Protein AF-A0A973SMQ5-F1 (afdb_monomer_lite)

Sequence (230 aa):
MTLRPVGRPLQKRLALAYAAGIYGAGVLVLVLVDVPLADVGSTRHVDGPPPAANGAGVGLHRLLAGSAVALAVLVPVALALGWFVAGRFLHPLRAMTATAREISAGDLHRRLDLGEPADELTELGRTLDDLFARLQASFDAQRHFVANASHELRTPLAGLRTLLEVALADPGADADSLRATCEEALALGAHQERLVTALLALATSERGPSHRELLDLAGVAGGVLAARRA

Radius of gyration: 41.48 Å; chains: 1; bounding box: 94×46×121 Å

Secondary structure (DSSP, 8-state):
---PPPSS-HHHHHHHHHHHHHHHHHHHHHHHHHHHHHHHHTT----SPPPPS--TTSSHHHHHHHHHHHHHHHHHHHHHHHHHHHHHHHHHHHHHHHHHHHHHTT-TT------SS-SHHHHHHHHHHHHHHHHHHHHHHHHHHHHHHHHHHHHHHHHHHHHHHHHHH-TT--HHHHHHHHHHHHHHHHHHHHHHHHHHHHHHHTT--S------HHHHHHHHHHHTT-

pLDDT: mean 76.98, std 13.29, range [40.56, 95.06]

Foldseek 3Di:
DDDDPFAPAPVVVLVVLVVVLVVVLVVVLCCLLVVVVVVVVVPCPDDDDDDDDDPPPPPDVSVVVSVVVSCVSNVVSVVVSVVVVVCVVVVLVVLVVVQVVVCVVPPLVDASCPDDRNYPSVVVSVVVNVVSVVVVVVVVVVVVLVVVLVVVLVVLVVVLVVLVVVQVPDPPDDPVNVVVSVVVSVVSVVVNVVVVVVSVVVVVCVVPDPDDDDDDPVVVVVVVVVVVVD

Structure (mmCIF, N/CA/C/O backbone):
data_AF-A0A973SMQ5-F1
#
_entry.id   AF-A0A973SMQ5-F1
#
loop_
_atom_site.group_PDB
_atom_site.id
_atom_site.type_symbol
_atom_site.label_atom_id
_atom_site.label_alt_id
_atom_site.label_comp_id
_atom_site.label_asym_id
_atom_site.label_entity_id
_atom_site.label_seq_id
_atom_site.pdbx_PDB_ins_code
_atom_site.Cartn_x
_atom_site.Cartn_y
_atom_site.Cartn_z
_atom_site.occupancy
_atom_site.B_iso_or_equiv
_atom_site.auth_seq_id
_atom_site.auth_comp_id
_atom_site.auth_asym_id
_atom_site.auth_atom_id
_atom_site.pdbx_PDB_model_num
ATOM 1 N N . MET A 1 1 ? -1.206 -18.080 -14.085 1.00 40.91 1 MET A N 1
ATOM 2 C CA . MET A 1 1 ? -0.935 -16.673 -14.444 1.00 40.91 1 MET A CA 1
ATOM 3 C C . MET A 1 1 ? -0.104 -16.691 -15.717 1.00 40.91 1 MET A C 1
ATOM 5 O O . MET A 1 1 ? 1.065 -17.042 -15.682 1.00 40.91 1 MET A O 1
ATOM 9 N N . THR A 1 2 ? -0.754 -16.511 -16.862 1.00 40.56 2 THR A N 1
ATOM 10 C CA . THR A 1 2 ? -0.152 -16.608 -18.198 1.00 40.56 2 THR A CA 1
ATOM 11 C C . THR A 1 2 ? 0.637 -15.337 -18.498 1.00 40.56 2 THR A C 1
ATOM 13 O O . THR A 1 2 ? 0.038 -14.276 -18.671 1.00 40.56 2 THR A O 1
ATOM 16 N N . LEU A 1 3 ? 1.967 -15.435 -18.543 1.00 47.81 3 LEU A N 1
ATOM 17 C CA . LEU A 1 3 ? 2.840 -14.360 -19.015 1.00 47.81 3 LEU A CA 1
ATOM 18 C C . LEU A 1 3 ? 2.502 -14.082 -20.490 1.00 47.81 3 LEU A C 1
ATOM 20 O O . LEU A 1 3 ? 2.748 -14.915 -21.362 1.00 47.81 3 LEU A O 1
ATOM 24 N N . ARG A 1 4 ? 1.854 -12.943 -20.756 1.00 51.75 4 ARG A N 1
ATOM 25 C CA . ARG A 1 4 ? 1.614 -12.442 -22.117 1.00 51.75 4 ARG A CA 1
ATOM 26 C C . ARG A 1 4 ? 2.970 -12.170 -22.787 1.00 51.75 4 ARG A C 1
ATOM 28 O O . ARG A 1 4 ? 3.870 -11.682 -22.105 1.00 51.75 4 ARG A O 1
ATOM 35 N N . PRO A 1 5 ? 3.129 -12.454 -24.093 1.00 48.72 5 PRO A N 1
ATOM 36 C CA . PRO A 1 5 ? 4.375 -12.180 -24.794 1.00 48.72 5 PRO A CA 1
ATOM 37 C C . PRO A 1 5 ? 4.672 -10.680 -24.727 1.00 48.72 5 PRO A C 1
ATOM 39 O O . PRO A 1 5 ? 3.864 -9.855 -25.155 1.00 48.72 5 PRO A O 1
ATOM 42 N N . VAL A 1 6 ? 5.818 -10.358 -24.133 1.00 58.69 6 VAL A N 1
ATOM 43 C CA . VAL A 1 6 ? 6.340 -9.001 -23.965 1.00 58.69 6 VAL A CA 1
ATOM 44 C C . VAL A 1 6 ? 6.430 -8.332 -25.342 1.00 58.69 6 VAL A C 1
ATOM 46 O O . VAL A 1 6 ? 6.832 -8.966 -26.326 1.00 58.69 6 VAL A O 1
ATOM 49 N N . GLY A 1 7 ? 6.037 -7.055 -25.421 1.00 60.00 7 GLY A N 1
ATOM 50 C CA . GLY A 1 7 ? 6.307 -6.198 -26.577 1.00 60.00 7 GLY A CA 1
ATOM 51 C C . GLY A 1 7 ? 7.795 -6.219 -26.948 1.00 60.00 7 GLY A C 1
ATOM 52 O O . GLY A 1 7 ? 8.628 -6.717 -26.196 1.00 60.00 7 GLY A O 1
ATOM 53 N N . ARG A 1 8 ? 8.153 -5.751 -28.152 1.00 63.31 8 ARG A N 1
ATOM 54 C CA . ARG A 1 8 ? 9.529 -5.871 -28.677 1.00 63.31 8 ARG A CA 1
ATOM 55 C C . ARG A 1 8 ? 10.565 -5.458 -27.608 1.00 63.31 8 ARG A C 1
ATOM 57 O O . ARG A 1 8 ? 10.599 -4.275 -27.281 1.00 63.31 8 ARG A O 1
ATOM 64 N N . PRO A 1 9 ? 11.427 -6.378 -27.131 1.00 70.38 9 PRO A N 1
ATOM 65 C CA . PRO A 1 9 ? 12.278 -6.134 -25.968 1.00 70.38 9 PRO A CA 1
ATOM 66 C C . PRO A 1 9 ? 13.163 -4.910 -26.198 1.00 70.38 9 PRO A C 1
ATOM 68 O O . PRO A 1 9 ? 13.718 -4.736 -27.295 1.00 70.38 9 PRO A O 1
ATOM 71 N N . LEU A 1 10 ? 13.316 -4.069 -25.173 1.00 70.31 10 LEU A N 1
ATOM 72 C CA . LEU A 1 10 ? 14.172 -2.880 -25.179 1.00 70.31 10 LEU A CA 1
ATOM 73 C C . LEU A 1 10 ? 15.576 -3.236 -25.653 1.00 70.31 10 LEU A C 1
ATOM 75 O O . LEU A 1 10 ? 16.167 -2.517 -26.461 1.00 70.31 10 LEU A O 1
ATOM 79 N N . GLN A 1 11 ? 16.047 -4.414 -25.241 1.00 67.31 11 GLN A N 1
ATOM 80 C CA . GLN A 1 11 ? 17.309 -4.998 -25.666 1.00 67.31 11 GLN A CA 1
ATOM 81 C C . GLN A 1 11 ? 17.436 -5.086 -27.193 1.00 67.31 11 GLN A C 1
ATOM 83 O O . GLN A 1 11 ? 18.486 -4.744 -27.727 1.00 67.31 11 GLN A O 1
ATOM 88 N N . LYS A 1 12 ? 16.381 -5.477 -27.926 1.00 69.06 12 LYS A N 1
ATOM 89 C CA . LYS A 1 12 ? 16.415 -5.550 -29.400 1.00 69.06 12 LYS A CA 1
ATOM 90 C C . LYS A 1 12 ? 16.447 -4.169 -30.045 1.00 69.06 12 LYS A C 1
ATOM 92 O O . LYS A 1 12 ? 17.170 -3.977 -31.017 1.00 69.06 12 LYS A O 1
ATOM 97 N N . ARG A 1 13 ? 15.688 -3.199 -29.522 1.00 70.69 13 ARG A N 1
ATOM 98 C CA . ARG A 1 13 ? 15.685 -1.817 -30.046 1.00 70.69 13 ARG A CA 1
ATOM 99 C C . ARG A 1 13 ? 17.043 -1.151 -29.851 1.00 70.69 13 ARG A C 1
ATOM 101 O O . ARG A 1 13 ? 17.532 -0.476 -30.751 1.00 70.69 13 ARG A O 1
ATOM 108 N N . LEU A 1 14 ? 17.662 -1.386 -28.700 1.00 69.38 14 LEU A N 1
ATOM 109 C CA . LEU A 1 14 ? 19.001 -0.902 -28.397 1.00 69.38 14 LEU A CA 1
ATOM 110 C C . LEU A 1 14 ? 20.076 -1.633 -29.177 1.00 69.38 14 LEU A C 1
ATOM 112 O O . LEU A 1 14 ? 20.935 -0.966 -29.735 1.00 69.38 14 LEU A O 1
ATOM 116 N N . ALA A 1 15 ? 20.007 -2.958 -29.289 1.00 72.25 15 ALA A N 1
ATOM 117 C CA . ALA A 1 15 ? 20.929 -3.716 -30.125 1.00 72.25 15 ALA A CA 1
ATOM 118 C C . ALA A 1 15 ? 20.885 -3.230 -31.581 1.00 72.25 15 ALA A C 1
ATOM 120 O O . ALA A 1 15 ? 21.933 -3.068 -32.192 1.00 72.25 15 ALA A O 1
ATOM 121 N N . LEU A 1 16 ? 19.697 -2.917 -32.112 1.00 74.75 16 LEU A N 1
ATOM 122 C CA . LEU A 1 16 ? 19.545 -2.331 -33.447 1.00 74.75 16 LEU A CA 1
ATOM 123 C C . LEU A 1 16 ? 20.125 -0.917 -33.543 1.00 74.75 16 LEU A C 1
ATOM 125 O O . LEU A 1 16 ? 20.820 -0.621 -34.508 1.00 74.75 16 LEU A O 1
ATOM 129 N N . ALA A 1 17 ? 19.882 -0.054 -32.553 1.00 71.38 17 ALA A N 1
ATOM 130 C CA . ALA A 1 17 ? 20.456 1.292 -32.529 1.00 71.38 17 ALA A CA 1
ATOM 131 C C . ALA A 1 17 ? 21.993 1.264 -32.419 1.00 71.38 17 ALA A C 1
ATOM 133 O O . ALA A 1 17 ? 22.677 2.003 -33.124 1.00 71.38 17 ALA A O 1
ATOM 134 N N . TYR A 1 18 ? 22.537 0.366 -31.592 1.00 69.62 18 TYR A N 1
ATOM 135 C CA . TYR A 1 18 ? 23.973 0.113 -31.480 1.00 69.62 18 TYR A CA 1
ATOM 136 C C . TYR A 1 18 ? 24.550 -0.428 -32.779 1.00 69.62 18 TYR A C 1
ATOM 138 O O . TYR A 1 18 ? 25.543 0.103 -33.261 1.00 69.62 18 TYR A O 1
ATOM 146 N N . ALA A 1 19 ? 23.925 -1.453 -33.362 1.00 73.50 19 ALA A N 1
ATOM 147 C CA . ALA A 1 19 ? 24.376 -2.044 -34.612 1.00 73.50 19 ALA A CA 1
ATOM 148 C C . ALA A 1 19 ? 24.372 -1.007 -35.741 1.00 73.50 19 ALA A C 1
ATOM 150 O O . ALA A 1 19 ? 25.358 -0.908 -36.460 1.00 73.50 19 ALA A O 1
ATOM 151 N N . ALA A 1 20 ? 23.327 -0.181 -35.850 1.00 74.88 20 ALA A N 1
ATOM 152 C CA . ALA A 1 20 ? 23.255 0.891 -36.841 1.00 74.88 20 ALA A CA 1
ATOM 153 C C . ALA A 1 20 ? 24.338 1.962 -36.625 1.00 74.88 20 ALA A C 1
ATOM 155 O O . ALA A 1 20 ? 24.989 2.372 -37.582 1.00 74.88 20 ALA A O 1
ATOM 156 N N . GLY A 1 21 ? 24.569 2.382 -35.376 1.00 70.31 21 GLY A N 1
ATOM 157 C CA . GLY A 1 21 ? 25.611 3.355 -35.041 1.00 70.31 21 GLY A CA 1
ATOM 158 C C . GLY A 1 21 ? 27.026 2.832 -35.296 1.00 70.31 21 GLY A C 1
ATOM 159 O O . GLY A 1 21 ? 27.834 3.520 -35.914 1.00 70.31 21 GLY A O 1
ATOM 160 N N . ILE A 1 22 ? 27.312 1.595 -34.882 1.00 72.38 22 ILE A N 1
ATOM 161 C CA . ILE A 1 22 ? 28.600 0.922 -35.107 1.00 72.38 22 ILE A CA 1
ATOM 162 C C . ILE A 1 22 ? 28.828 0.691 -36.603 1.00 72.38 22 ILE A C 1
ATOM 164 O O . ILE A 1 22 ? 29.923 0.941 -37.100 1.00 72.38 22 ILE A O 1
ATOM 168 N N . TYR A 1 23 ? 27.800 0.257 -37.336 1.00 73.50 23 TYR A N 1
ATOM 169 C CA . TYR A 1 23 ? 27.898 0.026 -38.774 1.00 73.50 23 TYR A CA 1
ATOM 170 C C . TYR A 1 23 ? 28.114 1.335 -39.539 1.00 73.50 23 TYR A C 1
ATOM 172 O O . TYR A 1 23 ? 29.005 1.407 -40.379 1.00 73.50 23 TYR A O 1
ATOM 180 N N . GLY A 1 24 ? 27.375 2.397 -39.201 1.00 74.38 24 GLY A N 1
ATOM 181 C CA . GLY A 1 24 ? 27.574 3.727 -39.783 1.00 74.38 24 GLY A CA 1
ATOM 182 C C . GLY A 1 24 ? 28.972 4.285 -39.509 1.00 74.38 24 GLY A C 1
ATOM 183 O O . GLY A 1 24 ? 29.615 4.801 -40.420 1.00 74.38 24 GLY A O 1
ATOM 184 N N . ALA A 1 25 ? 29.481 4.111 -38.285 1.00 69.50 25 ALA A N 1
ATOM 185 C CA . ALA A 1 25 ? 30.851 4.474 -37.928 1.00 69.50 25 ALA A CA 1
ATOM 186 C C . ALA A 1 25 ? 31.888 3.672 -38.730 1.00 69.50 25 ALA A C 1
ATOM 188 O O . ALA A 1 25 ? 32.846 4.244 -39.244 1.00 69.50 25 ALA A O 1
ATOM 189 N N . GLY A 1 26 ? 31.681 2.360 -38.871 1.00 68.81 26 GLY A N 1
ATOM 190 C CA . GLY A 1 26 ? 32.560 1.474 -39.632 1.00 68.81 26 GLY A CA 1
ATOM 191 C C . GLY A 1 26 ? 32.607 1.821 -41.119 1.00 68.81 26 GLY A C 1
ATOM 192 O O . GLY A 1 26 ? 33.692 1.911 -41.688 1.00 68.81 26 GLY A O 1
ATOM 193 N N . VAL A 1 27 ? 31.450 2.090 -41.735 1.00 73.81 27 VAL A N 1
ATOM 194 C CA . VAL A 1 27 ? 31.359 2.545 -43.133 1.00 73.81 27 VAL A CA 1
ATOM 195 C C . VAL A 1 27 ? 32.042 3.899 -43.308 1.00 73.81 27 VAL A C 1
ATOM 197 O O . VAL A 1 27 ? 32.791 4.076 -44.264 1.00 73.81 27 VAL A O 1
ATOM 200 N N . LEU A 1 28 ? 31.842 4.836 -42.377 1.00 71.19 28 LEU A N 1
ATOM 201 C CA . LEU A 1 28 ? 32.494 6.143 -42.422 1.00 71.19 28 LEU A CA 1
ATOM 202 C C . LEU A 1 28 ? 34.020 6.006 -42.371 1.00 71.19 28 LEU A C 1
ATOM 204 O O . LEU A 1 28 ? 34.699 6.625 -43.181 1.00 71.19 28 LEU A O 1
ATOM 208 N N . VAL A 1 29 ? 34.553 5.178 -41.465 1.00 70.00 29 VAL A N 1
ATOM 209 C CA . VAL A 1 29 ? 35.998 4.917 -41.356 1.00 70.00 29 VAL A CA 1
ATOM 210 C C . VAL A 1 29 ? 36.538 4.252 -42.620 1.00 70.00 29 VAL A C 1
ATOM 212 O O . VAL A 1 29 ? 37.565 4.694 -43.124 1.00 70.00 29 VAL A O 1
ATOM 215 N N . LEU A 1 30 ? 35.845 3.243 -43.159 1.00 69.62 30 LEU A N 1
ATOM 216 C CA . LEU A 1 30 ? 36.239 2.588 -44.411 1.00 69.62 30 LEU A CA 1
ATOM 217 C C .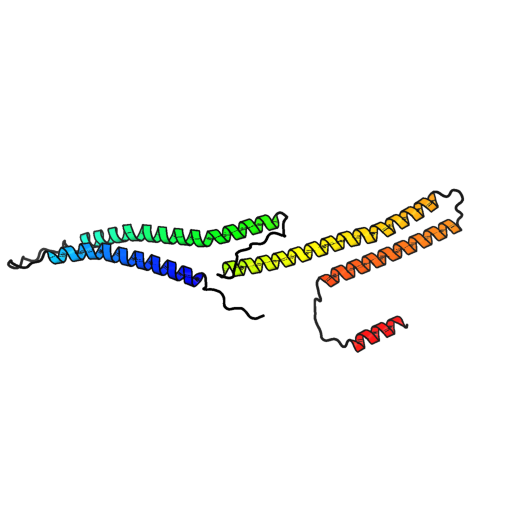 LEU A 1 30 ? 36.303 3.590 -45.563 1.00 69.62 30 LEU A C 1
ATOM 219 O O . LEU A 1 30 ? 37.329 3.684 -46.220 1.00 69.62 30 LEU A O 1
ATOM 223 N N . VAL A 1 31 ? 35.270 4.415 -45.752 1.00 68.88 31 VAL A N 1
ATOM 224 C CA . VAL A 1 31 ? 35.258 5.449 -46.799 1.00 68.88 31 VAL A CA 1
ATOM 225 C C . VAL A 1 31 ? 36.390 6.459 -46.598 1.00 68.88 31 VAL A C 1
ATOM 227 O O . VAL A 1 31 ? 37.084 6.799 -47.552 1.00 68.88 31 VAL A O 1
ATOM 230 N N . LEU A 1 32 ? 36.622 6.924 -45.369 1.00 66.00 32 LEU A N 1
ATOM 231 C CA . LEU A 1 32 ? 37.650 7.932 -45.094 1.00 66.00 32 LEU A CA 1
ATOM 232 C C . LEU A 1 32 ? 39.084 7.402 -45.260 1.00 66.00 32 LEU A C 1
ATOM 234 O O . LEU A 1 32 ? 39.993 8.191 -45.509 1.00 66.00 32 LEU A O 1
ATOM 238 N N . VAL A 1 33 ? 39.285 6.088 -45.117 1.00 67.44 33 VAL A N 1
ATOM 239 C CA . VAL A 1 33 ? 40.583 5.418 -45.279 1.00 67.44 33 VAL A CA 1
ATOM 240 C C . VAL A 1 33 ? 40.799 4.938 -46.719 1.00 67.44 33 VAL A C 1
ATOM 242 O O . VAL A 1 33 ? 41.882 5.157 -47.257 1.00 67.44 33 VAL A O 1
ATOM 245 N N . ASP A 1 34 ? 39.797 4.339 -47.368 1.00 64.25 34 ASP A N 1
ATOM 246 C CA . ASP A 1 34 ? 39.919 3.780 -48.724 1.00 64.25 34 ASP A CA 1
ATOM 247 C C . ASP A 1 34 ? 39.927 4.848 -49.822 1.00 64.25 34 ASP A C 1
ATOM 249 O O . ASP A 1 34 ? 40.678 4.715 -50.786 1.00 64.25 34 ASP A O 1
ATOM 253 N N . VAL A 1 35 ? 39.149 5.932 -49.696 1.00 64.12 35 VAL A N 1
ATOM 254 C CA . VAL A 1 35 ? 39.112 7.012 -50.705 1.00 64.12 35 VAL A CA 1
ATOM 255 C C . VAL A 1 35 ? 40.504 7.608 -50.987 1.00 64.12 35 VAL A C 1
ATOM 257 O O . VAL A 1 35 ? 40.889 7.669 -52.156 1.00 64.12 35 VAL A O 1
ATOM 260 N N . PRO A 1 36 ? 41.317 7.989 -49.981 1.00 61.12 36 PRO A N 1
ATOM 261 C CA . PRO A 1 36 ? 42.670 8.491 -50.235 1.00 61.12 36 PRO A CA 1
ATOM 262 C C . PRO A 1 36 ? 43.672 7.402 -50.663 1.00 61.12 36 PRO A C 1
ATOM 264 O O . PRO A 1 36 ? 44.708 7.724 -51.243 1.00 61.12 36 PRO A O 1
ATOM 267 N N . LEU A 1 37 ? 43.397 6.119 -50.395 1.00 57.78 37 LEU A N 1
ATOM 268 C CA . LEU A 1 37 ? 44.229 4.992 -50.839 1.00 57.78 37 LEU A CA 1
ATOM 269 C C . LEU A 1 37 ? 43.970 4.628 -52.311 1.00 57.78 37 LEU A C 1
ATOM 271 O O . LEU A 1 37 ? 44.920 4.338 -53.042 1.00 57.78 37 LEU A O 1
ATOM 275 N N . ALA A 1 38 ? 42.714 4.698 -52.756 1.00 58.56 38 ALA A N 1
ATOM 276 C CA . ALA A 1 38 ? 42.302 4.424 -54.130 1.00 58.56 38 ALA A CA 1
ATOM 277 C C . ALA A 1 38 ? 42.741 5.527 -55.108 1.00 58.56 38 ALA A C 1
ATOM 279 O O . ALA A 1 38 ? 43.217 5.218 -56.200 1.00 58.56 38 ALA A O 1
ATOM 280 N N . ASP A 1 39 ? 42.674 6.799 -54.699 1.00 54.88 39 ASP A N 1
ATOM 281 C CA . ASP A 1 39 ? 43.024 7.947 -55.551 1.00 54.88 39 ASP A CA 1
ATOM 282 C C . ASP A 1 39 ? 44.498 7.920 -56.013 1.00 54.88 39 ASP A C 1
ATOM 284 O O . ASP A 1 39 ? 44.833 8.294 -57.138 1.00 54.88 39 ASP A O 1
ATOM 288 N N . VAL A 1 40 ? 45.395 7.352 -55.197 1.00 52.69 40 VAL A N 1
ATOM 289 C CA . VAL A 1 40 ? 46.828 7.265 -55.520 1.00 52.69 40 VAL A CA 1
ATOM 290 C C . VAL A 1 40 ? 47.178 6.069 -56.422 1.00 52.69 40 VAL A C 1
ATOM 292 O O . VAL A 1 40 ? 48.209 6.096 -57.093 1.00 52.69 40 VAL A O 1
ATOM 295 N N . GLY A 1 41 ? 46.325 5.043 -56.510 1.00 50.84 41 GLY A N 1
ATOM 296 C CA . GLY A 1 41 ? 46.501 3.942 -57.468 1.00 50.84 41 GLY A CA 1
ATOM 297 C C . GLY A 1 41 ? 46.275 4.375 -58.923 1.00 50.84 41 GLY A C 1
ATOM 298 O O . GLY A 1 41 ? 46.920 3.860 -59.836 1.00 50.84 41 GLY A O 1
ATOM 299 N N . SER A 1 42 ? 45.417 5.377 -59.130 1.00 52.12 42 SER A N 1
ATOM 300 C CA . SER A 1 42 ? 44.981 5.869 -60.445 1.00 52.12 42 SER A CA 1
ATOM 301 C C . SER A 1 42 ? 46.044 6.669 -61.203 1.00 52.12 42 SER A C 1
ATOM 303 O O . SER A 1 42 ? 45.932 6.843 -62.413 1.00 52.12 42 SER A O 1
ATOM 305 N N . THR A 1 43 ? 47.089 7.156 -60.524 1.00 49.81 43 THR A N 1
ATOM 306 C CA . THR A 1 43 ? 48.137 7.989 -61.149 1.00 49.81 43 THR A CA 1
ATOM 307 C C . THR A 1 43 ? 49.291 7.190 -61.754 1.00 49.81 43 THR A C 1
ATOM 309 O O . THR A 1 43 ? 50.211 7.774 -62.322 1.00 49.81 43 THR A O 1
ATOM 312 N N . ARG A 1 44 ? 49.245 5.852 -61.718 1.00 52.84 44 ARG A N 1
ATOM 313 C CA . ARG A 1 44 ? 50.236 4.999 -62.388 1.00 52.84 44 ARG A CA 1
ATOM 314 C C . ARG A 1 44 ? 49.752 4.572 -63.777 1.00 52.84 44 ARG A C 1
ATOM 316 O O . ARG A 1 44 ? 49.648 3.384 -64.065 1.00 52.84 44 ARG A O 1
ATOM 323 N N . HIS A 1 45 ? 49.454 5.541 -64.644 1.00 48.81 45 HIS A N 1
ATOM 324 C CA . HIS A 1 45 ? 49.417 5.265 -66.081 1.00 48.81 45 HIS A CA 1
ATOM 325 C C . HIS A 1 45 ? 50.869 5.085 -66.542 1.00 48.81 45 HIS A C 1
ATOM 327 O O . HIS A 1 45 ? 51.708 5.972 -66.391 1.00 48.81 45 HIS A O 1
ATOM 333 N N . VAL A 1 46 ? 51.178 3.860 -66.950 1.00 55.38 46 VAL A N 1
ATOM 334 C CA . VAL A 1 46 ? 52.511 3.378 -67.303 1.00 55.38 46 VAL A CA 1
ATOM 335 C C . VAL A 1 46 ? 52.877 3.908 -68.683 1.00 55.38 46 VAL A C 1
ATOM 337 O O . VAL A 1 46 ? 52.244 3.502 -69.641 1.00 55.38 46 VAL A O 1
ATOM 340 N N . ASP A 1 47 ? 53.911 4.747 -68.763 1.00 49.28 47 ASP A N 1
ATOM 341 C CA . ASP A 1 47 ? 54.777 4.893 -69.942 1.00 49.28 47 ASP A CA 1
ATOM 342 C C . ASP A 1 47 ? 56.152 5.437 -69.496 1.00 49.28 47 ASP A C 1
ATOM 344 O O . ASP A 1 47 ? 56.376 6.641 -69.394 1.00 49.28 47 ASP A O 1
ATOM 348 N N . GLY A 1 48 ? 57.086 4.539 -69.153 1.00 57.31 48 GLY A N 1
ATOM 349 C CA . GLY A 1 48 ? 58.477 4.892 -68.828 1.00 57.31 48 GLY A CA 1
ATOM 350 C C . GLY A 1 48 ? 59.302 3.716 -68.265 1.00 57.31 48 GLY A C 1
ATOM 351 O O . GLY A 1 48 ? 58.741 2.880 -67.555 1.00 57.31 48 GLY A O 1
ATOM 352 N N . PRO A 1 49 ? 60.615 3.609 -68.575 1.00 59.09 49 PRO A N 1
ATOM 353 C CA . PRO A 1 49 ? 61.461 2.456 -68.225 1.00 59.09 49 PRO A CA 1
ATOM 354 C C . PRO A 1 49 ? 61.659 2.289 -66.701 1.00 59.09 49 PRO A C 1
ATOM 356 O O . PRO A 1 49 ? 61.504 3.258 -65.954 1.00 59.09 49 PRO A O 1
ATOM 359 N N . PRO A 1 50 ? 62.000 1.076 -66.208 1.00 55.41 50 PRO A N 1
ATOM 360 C CA . PRO A 1 50 ? 61.934 0.759 -64.781 1.00 55.41 50 PRO A CA 1
ATOM 361 C C . PRO A 1 50 ? 62.956 1.561 -63.952 1.00 55.41 50 PRO A C 1
ATOM 363 O O . PRO A 1 50 ? 64.149 1.526 -64.265 1.00 55.41 50 PRO A O 1
ATOM 366 N N . PRO A 1 51 ? 62.539 2.246 -62.868 1.00 53.81 51 PRO A N 1
ATOM 367 C CA . PRO A 1 51 ? 63.471 2.921 -61.975 1.00 53.81 51 PRO A CA 1
ATOM 368 C C . PRO A 1 51 ? 64.160 1.928 -61.030 1.00 53.81 51 PRO A C 1
ATOM 370 O O . PRO A 1 51 ? 63.548 0.988 -60.517 1.00 53.81 51 PRO A O 1
ATOM 373 N N . ALA A 1 52 ? 65.448 2.176 -60.786 1.00 52.22 52 ALA A N 1
ATOM 374 C CA . ALA A 1 52 ? 66.272 1.456 -59.826 1.00 52.22 52 ALA A CA 1
ATOM 375 C C . ALA A 1 52 ? 65.665 1.497 -58.414 1.00 52.22 52 ALA A C 1
ATOM 377 O O . ALA A 1 52 ? 65.109 2.505 -57.973 1.00 52.22 52 ALA A O 1
ATOM 378 N N . ALA A 1 53 ? 65.796 0.373 -57.712 1.00 57.16 53 ALA A N 1
ATOM 379 C CA . ALA A 1 53 ? 65.301 0.141 -56.367 1.00 57.16 53 ALA A CA 1
ATOM 380 C C . ALA A 1 53 ? 65.820 1.188 -55.371 1.00 57.16 53 ALA A C 1
ATOM 382 O O . ALA A 1 53 ? 66.931 1.068 -54.878 1.00 57.16 53 ALA A O 1
ATOM 383 N N . ASN A 1 54 ? 65.001 2.192 -55.062 1.00 53.19 54 ASN A N 1
ATOM 384 C CA . ASN A 1 54 ? 65.130 3.061 -53.891 1.00 53.19 54 ASN A CA 1
ATOM 385 C C . ASN A 1 54 ? 63.738 3.611 -53.552 1.00 53.19 54 ASN A C 1
ATOM 387 O O . ASN A 1 54 ? 63.369 4.715 -53.937 1.00 53.19 54 ASN A O 1
ATOM 391 N N . GLY A 1 55 ? 62.921 2.797 -52.882 1.00 50.62 55 GLY A N 1
ATOM 392 C CA . GLY A 1 55 ? 61.514 3.118 -52.624 1.00 50.62 55 GLY A CA 1
ATOM 393 C C . GLY A 1 55 ? 60.990 2.632 -51.278 1.00 50.62 55 GLY A C 1
ATOM 394 O O . GLY A 1 55 ? 59.803 2.359 -51.159 1.00 50.62 55 GLY A O 1
ATOM 395 N N . ALA A 1 56 ? 61.838 2.517 -50.253 1.00 54.41 56 ALA A N 1
ATOM 396 C CA . ALA A 1 56 ? 61.417 2.088 -48.913 1.00 54.41 56 ALA A CA 1
ATOM 397 C C . ALA A 1 56 ? 60.812 3.223 -48.051 1.00 54.41 56 ALA A C 1
ATOM 399 O O . ALA A 1 56 ? 60.691 3.084 -46.840 1.00 54.41 56 ALA A O 1
ATOM 400 N N . GLY A 1 57 ? 60.431 4.358 -48.652 1.00 51.50 57 GLY A N 1
ATOM 401 C CA . GLY A 1 57 ? 59.848 5.501 -47.935 1.00 51.50 57 GLY A CA 1
ATOM 402 C C . GLY A 1 57 ? 58.319 5.581 -47.975 1.00 51.50 57 GLY A C 1
ATOM 403 O O . GLY A 1 57 ? 57.724 6.253 -47.138 1.00 51.50 57 GLY A O 1
ATOM 404 N N . VAL A 1 58 ? 57.659 4.891 -48.915 1.00 55.75 58 VAL A N 1
ATOM 405 C CA . VAL A 1 58 ? 56.217 5.073 -49.205 1.00 55.75 58 VAL A CA 1
ATOM 406 C C . VAL A 1 58 ? 55.287 4.297 -48.252 1.00 55.75 58 VAL A C 1
ATOM 408 O O . VAL A 1 58 ? 54.090 4.554 -48.222 1.00 55.75 58 VAL A O 1
ATOM 411 N N . GLY A 1 59 ? 55.813 3.408 -47.405 1.00 60.03 59 GLY A N 1
ATOM 412 C CA . GLY A 1 59 ? 54.984 2.534 -46.564 1.00 60.03 59 GLY A CA 1
ATOM 413 C C . GLY A 1 59 ? 54.496 3.156 -45.251 1.00 60.03 59 GLY A C 1
ATOM 414 O O . GLY A 1 59 ? 53.300 3.211 -44.997 1.00 60.03 59 GLY A O 1
ATOM 415 N N . LEU A 1 60 ? 55.403 3.623 -44.388 1.00 64.06 60 LEU A N 1
ATOM 416 C CA . LEU A 1 60 ? 55.066 3.818 -42.969 1.00 64.06 60 LEU A CA 1
ATOM 417 C C . LEU A 1 60 ? 54.310 5.122 -42.672 1.00 64.06 60 LEU A C 1
ATOM 419 O O . LEU A 1 60 ? 53.305 5.105 -41.973 1.00 64.06 60 LEU A O 1
ATOM 423 N N . HIS A 1 61 ? 54.760 6.254 -43.217 1.00 64.44 61 HIS A N 1
ATOM 424 C CA . HIS A 1 61 ? 54.162 7.566 -42.934 1.00 64.44 61 HIS A CA 1
ATOM 425 C C . HIS A 1 61 ? 52.711 7.681 -43.432 1.00 64.44 61 HIS A C 1
ATOM 427 O O . HIS A 1 61 ? 51.881 8.301 -42.775 1.00 64.44 61 HIS A O 1
ATOM 433 N N . ARG A 1 62 ? 52.386 7.034 -44.560 1.00 67.50 62 ARG A N 1
ATOM 434 C CA . ARG A 1 62 ? 51.020 6.960 -45.098 1.00 67.50 62 ARG A CA 1
ATOM 435 C C . ARG A 1 62 ? 50.112 6.071 -44.260 1.00 67.50 62 ARG A C 1
ATOM 437 O O . ARG A 1 62 ? 48.982 6.462 -43.991 1.00 67.50 62 ARG A O 1
ATOM 444 N N . LEU A 1 63 ? 50.613 4.921 -43.804 1.00 69.62 63 LEU A N 1
ATOM 445 C CA . LEU A 1 63 ? 49.880 4.058 -42.874 1.00 69.62 63 LEU A CA 1
ATOM 446 C C . LEU A 1 63 ? 49.624 4.779 -41.543 1.00 69.62 63 LEU A C 1
ATOM 448 O O . LEU A 1 63 ? 48.508 4.742 -41.031 1.00 69.62 63 LEU A O 1
ATOM 452 N N . LEU A 1 64 ? 50.621 5.506 -41.027 1.00 73.75 64 LEU A N 1
ATOM 453 C CA . LEU A 1 64 ? 50.484 6.318 -39.818 1.00 73.75 64 LEU A CA 1
ATOM 454 C C . LEU A 1 64 ? 49.459 7.446 -40.006 1.00 73.75 64 LEU A C 1
ATOM 456 O O . LEU A 1 64 ? 48.573 7.585 -39.168 1.00 73.75 64 LEU A O 1
ATOM 460 N N . ALA A 1 65 ? 49.508 8.192 -41.113 1.00 72.94 65 ALA A N 1
ATOM 461 C CA . ALA A 1 65 ? 48.539 9.252 -41.402 1.00 72.94 65 ALA A CA 1
ATOM 462 C C . ALA A 1 65 ? 47.105 8.713 -41.560 1.00 72.94 65 ALA A C 1
ATOM 464 O O . ALA A 1 65 ? 46.182 9.254 -40.954 1.00 72.94 65 ALA A O 1
ATOM 465 N N . GLY A 1 66 ? 46.917 7.612 -42.298 1.00 70.12 66 GLY A N 1
ATOM 466 C CA . GLY A 1 66 ? 45.613 6.956 -42.444 1.00 70.12 66 GLY A CA 1
ATOM 467 C C . GLY A 1 66 ? 45.062 6.450 -41.109 1.00 70.12 66 GLY A C 1
ATOM 468 O O . GLY A 1 66 ? 43.902 6.693 -40.784 1.00 70.12 66 GLY A O 1
ATOM 469 N N . SER A 1 67 ? 45.913 5.826 -40.286 1.00 72.06 67 SER A N 1
ATOM 470 C CA . SER A 1 67 ? 45.531 5.369 -38.944 1.00 72.06 67 SER A CA 1
ATOM 471 C C . SER A 1 67 ? 45.188 6.526 -37.996 1.00 72.06 67 SER A C 1
ATOM 473 O O . SER A 1 67 ? 44.224 6.424 -37.241 1.00 72.06 67 SER A O 1
ATOM 475 N N . ALA A 1 68 ? 45.906 7.653 -38.072 1.00 76.75 68 ALA A N 1
ATOM 476 C CA . ALA A 1 68 ? 45.638 8.838 -37.262 1.00 76.75 68 ALA A CA 1
ATOM 477 C C . ALA A 1 68 ? 44.290 9.480 -37.618 1.00 76.75 68 ALA A C 1
ATOM 479 O O . ALA A 1 68 ? 43.528 9.840 -36.723 1.00 76.75 68 ALA A O 1
ATOM 480 N N . VAL A 1 69 ? 43.966 9.573 -38.910 1.00 76.50 69 VAL A N 1
ATOM 481 C CA . VAL A 1 69 ? 42.675 10.090 -39.383 1.00 76.50 69 VAL A CA 1
ATOM 482 C C . VAL A 1 69 ? 41.531 9.144 -39.006 1.00 76.50 69 VAL A C 1
ATOM 484 O O . VAL A 1 69 ? 40.510 9.598 -38.487 1.00 76.50 69 VAL A O 1
ATOM 487 N N . ALA A 1 70 ? 41.714 7.831 -39.179 1.00 73.25 70 ALA A N 1
ATOM 488 C CA . ALA A 1 70 ? 40.740 6.832 -38.743 1.00 73.25 70 ALA A CA 1
ATOM 489 C C . ALA A 1 70 ? 40.444 6.954 -37.240 1.00 73.25 70 ALA A C 1
ATOM 491 O O . ALA A 1 70 ? 39.285 6.953 -36.831 1.00 73.25 70 ALA A O 1
ATOM 492 N N . LEU A 1 71 ? 41.483 7.123 -36.419 1.00 76.56 71 LEU A N 1
ATOM 493 C CA . LEU A 1 71 ? 41.352 7.257 -34.971 1.00 76.56 71 LEU A CA 1
ATOM 494 C C . LEU A 1 71 ? 40.699 8.592 -34.575 1.00 76.56 71 LEU A C 1
ATOM 496 O O . LEU A 1 71 ? 39.822 8.608 -33.712 1.00 76.56 71 LEU A O 1
ATOM 500 N N . ALA A 1 72 ? 41.050 9.687 -35.255 1.00 75.75 72 ALA A N 1
ATOM 501 C CA . ALA A 1 72 ? 40.452 11.006 -35.047 1.00 75.75 72 ALA A CA 1
ATOM 502 C C . ALA A 1 72 ? 38.943 11.040 -35.350 1.00 75.75 72 ALA A C 1
ATOM 504 O O . ALA A 1 72 ? 38.225 11.824 -34.735 1.00 75.75 72 ALA A O 1
ATOM 505 N N . VAL A 1 73 ? 38.452 10.181 -36.251 1.00 73.50 73 VAL A N 1
ATOM 506 C CA . VAL A 1 73 ? 37.016 10.041 -36.556 1.00 73.50 73 VAL A CA 1
ATOM 507 C C . VAL A 1 73 ? 36.335 9.008 -35.653 1.00 73.50 73 VAL A C 1
ATOM 509 O O . VAL A 1 73 ? 35.241 9.256 -35.147 1.00 73.50 73 VAL A O 1
ATOM 512 N N . LEU A 1 74 ? 36.973 7.862 -35.400 1.00 75.81 74 LEU A N 1
ATOM 513 C 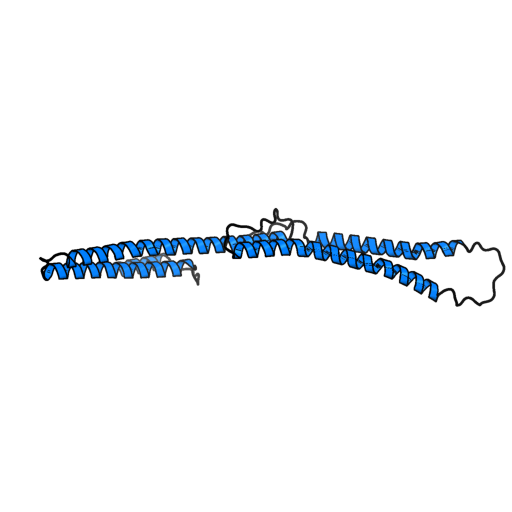CA . LEU A 1 74 ? 36.385 6.769 -34.620 1.00 75.81 74 LEU A CA 1
ATOM 514 C C . LEU A 1 74 ? 36.117 7.176 -33.163 1.00 75.81 74 LEU A C 1
ATOM 516 O O . LEU A 1 74 ? 35.057 6.865 -32.621 1.00 75.81 74 LEU A O 1
ATOM 520 N N . VAL A 1 75 ? 37.059 7.887 -32.535 1.00 79.44 75 VAL A N 1
ATOM 521 C CA . VAL A 1 75 ? 36.972 8.311 -31.128 1.00 79.44 75 VAL A CA 1
ATOM 522 C C . VAL A 1 75 ? 35.727 9.170 -30.846 1.00 79.44 75 VAL A C 1
ATOM 524 O O . VAL A 1 75 ? 34.933 8.777 -29.986 1.00 79.44 75 VAL A O 1
ATOM 527 N N . PRO A 1 76 ? 35.486 10.302 -31.538 1.00 78.44 76 PRO A N 1
ATOM 528 C CA . PRO A 1 76 ? 34.313 11.134 -31.277 1.00 78.44 76 PRO A CA 1
ATOM 529 C C . PRO A 1 76 ? 32.999 10.426 -31.616 1.00 78.44 76 PRO A C 1
ATOM 531 O O . PRO A 1 76 ? 32.016 10.620 -30.904 1.00 78.44 76 PRO A O 1
ATOM 534 N N . VAL A 1 77 ? 32.969 9.563 -32.638 1.00 75.38 77 VAL A N 1
ATOM 535 C CA . VAL A 1 77 ? 31.769 8.778 -32.966 1.00 75.38 77 VAL A CA 1
ATOM 536 C C . VAL A 1 77 ? 31.453 7.770 -31.859 1.00 75.38 77 VAL A C 1
ATOM 538 O O . VAL A 1 77 ? 30.304 7.683 -31.423 1.00 75.38 77 VAL A O 1
ATOM 541 N N . ALA A 1 78 ? 32.459 7.060 -31.341 1.00 77.44 78 ALA A N 1
ATOM 542 C CA . ALA A 1 78 ? 32.290 6.145 -30.215 1.00 77.44 78 ALA A CA 1
ATOM 543 C C . ALA A 1 78 ? 31.816 6.876 -28.944 1.00 77.44 78 ALA A C 1
ATOM 545 O O . ALA A 1 78 ? 30.907 6.400 -28.261 1.00 77.44 78 ALA A O 1
ATOM 546 N N . LEU A 1 79 ? 32.374 8.059 -28.660 1.00 79.00 79 LEU A N 1
ATOM 547 C CA . LEU A 1 79 ? 31.960 8.924 -27.549 1.00 79.00 79 LEU A CA 1
ATOM 548 C C . LEU A 1 79 ? 30.513 9.407 -27.695 1.00 79.00 79 LEU A C 1
ATOM 550 O O . LEU A 1 79 ? 29.734 9.291 -26.749 1.00 79.00 79 LEU A O 1
ATOM 554 N N . ALA A 1 80 ? 30.133 9.909 -28.871 1.00 76.56 80 ALA A N 1
ATOM 555 C CA . ALA A 1 80 ? 28.778 10.381 -29.138 1.00 76.56 80 ALA A CA 1
ATOM 556 C C . ALA A 1 80 ? 27.751 9.246 -29.009 1.00 76.56 80 ALA A C 1
ATOM 558 O O . ALA A 1 80 ? 26.702 9.424 -28.384 1.00 76.56 80 ALA A O 1
ATOM 559 N N . LEU A 1 81 ? 28.074 8.060 -29.536 1.00 74.69 81 LEU A N 1
ATOM 560 C CA . LEU A 1 81 ? 27.209 6.886 -29.448 1.00 74.69 81 LEU A CA 1
ATOM 561 C C . LEU A 1 81 ? 27.071 6.399 -27.998 1.00 74.69 81 LEU A C 1
ATOM 563 O O . LEU A 1 81 ? 25.959 6.137 -27.539 1.00 74.69 81 LEU A O 1
ATOM 567 N N . GLY A 1 82 ? 28.178 6.348 -27.249 1.00 75.69 82 GLY A N 1
ATOM 568 C CA . GLY A 1 82 ? 28.172 6.008 -25.826 1.00 75.69 82 GLY A CA 1
ATOM 569 C C . GLY A 1 82 ? 27.342 6.988 -24.991 1.00 75.69 82 GLY A C 1
ATOM 570 O O . GLY A 1 82 ? 26.519 6.563 -24.178 1.00 75.69 82 GLY A O 1
ATOM 571 N N . TRP A 1 83 ? 27.493 8.293 -25.238 1.00 77.12 83 TRP A N 1
ATOM 572 C CA . TRP A 1 83 ? 26.737 9.341 -24.549 1.00 77.12 83 TRP A CA 1
ATOM 573 C C . TRP A 1 83 ? 25.236 9.261 -24.835 1.00 77.12 83 TRP A C 1
ATOM 575 O O . TRP A 1 83 ? 24.418 9.314 -23.913 1.00 77.12 83 TRP A O 1
ATOM 585 N N . PHE A 1 84 ? 24.862 9.094 -26.106 1.00 75.69 84 PHE A N 1
ATOM 586 C CA . PHE A 1 84 ? 23.466 8.972 -26.517 1.00 75.69 84 PHE A CA 1
ATOM 587 C C . PHE A 1 84 ? 22.781 7.784 -25.835 1.00 75.69 84 PHE A C 1
ATOM 589 O O . PHE A 1 84 ? 21.675 7.914 -25.302 1.00 75.69 84 PHE A O 1
ATOM 596 N N . VAL A 1 85 ? 23.457 6.634 -25.787 1.00 71.62 85 VAL A N 1
ATOM 597 C CA . VAL A 1 85 ? 22.889 5.436 -25.170 1.00 71.62 85 VAL A CA 1
ATOM 598 C C . VAL A 1 85 ? 22.787 5.572 -23.652 1.00 71.62 85 VAL A C 1
ATOM 600 O O . VAL A 1 85 ? 21.725 5.286 -23.091 1.00 71.62 85 VAL A O 1
ATOM 603 N N . ALA A 1 86 ? 23.835 6.061 -22.984 1.00 74.56 86 ALA A N 1
ATOM 604 C CA . ALA A 1 86 ? 23.799 6.295 -21.543 1.00 74.56 86 ALA A CA 1
ATOM 605 C C . ALA A 1 86 ? 22.648 7.243 -21.161 1.00 74.56 86 ALA A C 1
ATOM 607 O O . ALA A 1 86 ? 21.874 6.946 -20.249 1.00 74.56 86 ALA A O 1
ATOM 608 N N . GLY A 1 87 ? 22.467 8.338 -21.907 1.00 74.50 87 GLY A N 1
ATOM 609 C CA . GLY A 1 87 ? 21.364 9.278 -21.699 1.00 74.50 87 GLY A CA 1
ATOM 610 C C . GLY A 1 87 ? 19.985 8.634 -21.874 1.00 74.50 87 GLY A C 1
ATOM 611 O O . GLY A 1 87 ? 19.091 8.849 -21.051 1.00 74.50 87 GLY A O 1
ATOM 612 N N . ARG A 1 88 ? 19.815 7.790 -22.900 1.00 71.12 88 ARG A N 1
ATOM 613 C CA . ARG A 1 88 ? 18.536 7.127 -23.197 1.00 71.12 88 ARG A CA 1
ATOM 614 C C . ARG A 1 88 ? 18.124 6.100 -22.138 1.00 71.12 88 ARG A C 1
ATOM 616 O O . ARG A 1 88 ? 16.923 5.968 -21.900 1.00 71.12 88 ARG A O 1
ATOM 623 N N . PHE A 1 89 ? 19.083 5.411 -21.513 1.00 67.75 89 PHE A N 1
ATOM 624 C CA . PHE A 1 89 ? 18.837 4.446 -20.430 1.00 67.75 89 PHE A CA 1
ATOM 625 C C . PHE A 1 89 ? 18.653 5.096 -19.059 1.00 67.75 89 PHE A C 1
ATOM 627 O O . PHE A 1 89 ? 17.831 4.644 -18.264 1.00 67.75 89 PHE A O 1
ATOM 634 N N . LEU A 1 90 ? 19.410 6.154 -18.764 1.00 74.50 90 LEU A N 1
ATOM 635 C CA . LEU A 1 90 ? 19.364 6.807 -17.454 1.00 74.50 90 LEU A CA 1
ATOM 636 C C . LEU A 1 90 ? 18.112 7.674 -17.276 1.00 74.50 90 LEU A C 1
ATOM 638 O O . LEU A 1 90 ? 17.680 7.888 -16.146 1.00 74.50 90 LEU A O 1
ATOM 642 N N . HIS A 1 91 ? 17.522 8.179 -18.363 1.00 74.69 91 HIS A N 1
ATOM 643 C CA . HIS A 1 91 ? 16.358 9.063 -18.288 1.00 74.69 91 HIS A CA 1
ATOM 644 C C . HIS A 1 91 ? 15.100 8.400 -17.671 1.00 74.69 91 HIS A C 1
ATOM 646 O O . HIS A 1 91 ? 14.596 8.947 -16.688 1.00 74.69 91 HIS A O 1
ATOM 652 N N . PRO A 1 92 ? 14.625 7.217 -18.126 1.00 69.75 92 PRO A N 1
ATOM 653 C CA . PRO A 1 92 ? 13.488 6.542 -17.491 1.00 69.75 92 PRO A CA 1
ATOM 654 C C . PRO A 1 92 ? 13.763 6.135 -16.036 1.00 69.75 92 PRO A C 1
ATOM 656 O O . PRO A 1 92 ? 12.883 6.258 -15.189 1.00 69.75 92 PRO A O 1
ATOM 659 N N . LEU A 1 93 ? 14.995 5.721 -15.713 1.00 75.94 93 LEU A N 1
ATOM 660 C CA . LEU A 1 93 ? 15.377 5.379 -14.337 1.00 75.94 93 LEU A CA 1
ATOM 661 C C . LEU A 1 93 ? 15.303 6.588 -13.398 1.00 75.94 93 LEU A C 1
ATOM 663 O O . LEU A 1 93 ? 14.866 6.462 -12.254 1.00 75.94 93 LEU A O 1
ATOM 667 N N . ARG A 1 94 ? 15.699 7.774 -13.874 1.00 76.75 94 ARG A N 1
ATOM 668 C CA . ARG A 1 94 ? 15.571 9.020 -13.106 1.00 76.75 94 ARG A CA 1
ATOM 669 C C . ARG A 1 94 ? 14.109 9.386 -12.873 1.00 76.75 94 ARG A C 1
ATOM 671 O O . ARG A 1 94 ? 13.790 9.778 -11.757 1.00 76.75 94 ARG A O 1
ATOM 678 N N . ALA A 1 95 ? 13.245 9.213 -13.876 1.00 76.00 95 ALA A N 1
ATOM 679 C CA . ALA A 1 95 ? 11.806 9.427 -13.726 1.00 76.00 95 ALA A CA 1
ATOM 680 C C . ALA A 1 95 ? 11.213 8.478 -12.672 1.00 76.00 95 ALA A C 1
ATOM 682 O O . ALA A 1 95 ? 10.610 8.944 -11.711 1.00 76.00 95 ALA A O 1
ATOM 683 N N . MET A 1 96 ? 11.503 7.173 -12.764 1.00 76.56 96 MET A N 1
ATOM 684 C CA . MET A 1 96 ? 11.068 6.194 -11.760 1.00 76.56 96 MET A CA 1
ATOM 685 C C . MET A 1 96 ? 11.559 6.539 -10.351 1.00 76.56 96 MET A C 1
ATOM 687 O O . MET A 1 96 ? 10.797 6.482 -9.391 1.00 76.56 96 MET A O 1
ATOM 691 N N . THR A 1 97 ? 12.832 6.921 -10.218 1.00 76.88 97 THR A N 1
ATOM 692 C CA . THR A 1 97 ? 13.433 7.262 -8.920 1.00 76.88 97 THR A CA 1
ATOM 693 C C . THR A 1 97 ? 12.826 8.539 -8.334 1.00 76.88 97 THR A C 1
ATOM 695 O O . THR A 1 97 ? 12.626 8.618 -7.123 1.00 76.88 97 THR A O 1
ATOM 698 N N . ALA A 1 98 ? 12.535 9.542 -9.167 1.00 77.69 98 ALA A N 1
ATOM 699 C CA . ALA A 1 98 ? 11.895 10.780 -8.733 1.00 77.69 98 ALA A CA 1
ATOM 700 C C . ALA A 1 98 ? 10.473 10.512 -8.227 1.00 77.69 98 ALA A C 1
ATOM 702 O O . ALA A 1 98 ? 10.153 10.866 -7.095 1.00 77.69 98 ALA A O 1
ATOM 703 N N . THR A 1 99 ? 9.663 9.790 -9.003 1.00 73.38 99 THR A N 1
ATOM 704 C CA . THR A 1 99 ? 8.296 9.431 -8.609 1.00 73.38 99 THR A CA 1
ATOM 705 C C . THR A 1 99 ? 8.274 8.542 -7.366 1.00 73.38 99 THR A C 1
ATOM 707 O O . THR A 1 99 ? 7.478 8.782 -6.465 1.00 73.38 99 THR A O 1
ATOM 710 N N . ALA A 1 100 ? 9.180 7.565 -7.253 1.00 76.44 100 ALA A N 1
ATOM 711 C CA . ALA A 1 100 ? 9.291 6.735 -6.054 1.00 76.44 100 ALA A CA 1
ATOM 712 C C . ALA A 1 100 ? 9.638 7.561 -4.799 1.00 76.44 100 ALA A C 1
ATOM 714 O O . ALA A 1 100 ? 9.076 7.321 -3.733 1.00 76.44 100 ALA A O 1
ATOM 715 N N . ARG A 1 101 ? 10.520 8.567 -4.918 1.00 71.88 101 ARG A N 1
ATOM 716 C CA . ARG A 1 101 ? 10.836 9.493 -3.813 1.00 71.88 101 ARG A CA 1
ATOM 717 C C . ARG A 1 101 ? 9.646 10.361 -3.418 1.00 71.88 101 ARG A C 1
ATOM 719 O O . ARG A 1 101 ? 9.443 10.584 -2.230 1.00 71.88 101 ARG A O 1
ATOM 726 N N . GLU A 1 102 ? 8.869 10.830 -4.388 1.00 70.31 102 GLU A N 1
ATOM 727 C CA . GLU A 1 102 ? 7.650 11.604 -4.130 1.00 70.31 102 GLU A CA 1
ATOM 728 C C . GLU A 1 102 ? 6.566 10.752 -3.452 1.00 70.31 102 GLU A C 1
ATOM 730 O O . GLU A 1 102 ? 5.957 11.204 -2.486 1.00 70.31 102 GLU A O 1
ATOM 735 N N . ILE A 1 103 ? 6.390 9.494 -3.873 1.00 68.62 103 ILE A N 1
ATOM 736 C CA . ILE A 1 103 ? 5.477 8.532 -3.230 1.00 68.62 103 ILE A CA 1
ATOM 737 C C . ILE A 1 103 ? 5.879 8.288 -1.767 1.00 68.62 103 ILE A C 1
ATOM 739 O O . ILE A 1 103 ? 5.030 8.308 -0.875 1.00 68.62 103 ILE A O 1
ATOM 743 N N . SER A 1 104 ? 7.177 8.119 -1.487 1.00 63.94 104 SER A N 1
ATOM 744 C CA . SER A 1 104 ? 7.679 7.972 -0.112 1.00 63.94 104 SER A CA 1
ATOM 745 C C . SER A 1 104 ? 7.462 9.209 0.767 1.00 63.94 104 SER A C 1
ATOM 747 O O . SER A 1 104 ? 7.471 9.074 1.988 1.00 63.94 104 SER A O 1
ATOM 749 N N . ALA A 1 105 ? 7.262 10.396 0.187 1.00 61.84 105 ALA A N 1
ATOM 750 C CA . ALA A 1 105 ? 7.100 11.644 0.933 1.00 61.84 105 ALA A CA 1
ATOM 751 C C . ALA A 1 105 ? 5.669 11.886 1.458 1.00 61.84 105 ALA A C 1
ATOM 753 O O . ALA A 1 105 ? 5.447 12.880 2.146 1.00 61.84 105 ALA A O 1
ATOM 754 N N . GLY A 1 106 ? 4.717 10.984 1.188 1.00 60.16 106 GLY A N 1
ATOM 755 C CA . GLY A 1 106 ? 3.405 10.992 1.849 1.00 60.16 106 GLY A CA 1
ATOM 756 C C . GLY A 1 106 ? 2.198 10.736 0.950 1.00 60.16 106 GLY A C 1
ATOM 757 O O . GLY A 1 106 ? 1.095 10.619 1.478 1.00 60.16 106 GLY A O 1
ATOM 758 N N . ASP A 1 107 ? 2.380 10.616 -0.369 1.00 65.94 107 ASP A N 1
ATOM 759 C CA . ASP A 1 107 ? 1.277 10.413 -1.314 1.00 65.94 107 ASP A CA 1
ATOM 760 C C . ASP A 1 107 ? 1.408 9.088 -2.083 1.00 65.94 107 ASP A C 1
ATOM 762 O O . ASP A 1 107 ? 1.915 9.012 -3.206 1.00 65.94 107 ASP A O 1
ATOM 766 N N . LEU A 1 108 ? 0.932 8.009 -1.454 1.00 64.75 108 LEU A N 1
ATOM 767 C CA . LEU A 1 108 ? 0.883 6.667 -2.043 1.00 64.75 108 LEU A CA 1
ATOM 768 C C . LEU A 1 108 ? -0.191 6.502 -3.133 1.00 64.75 108 LEU A C 1
ATOM 770 O O . LEU A 1 108 ? -0.277 5.424 -3.735 1.00 64.75 108 LEU A O 1
ATOM 774 N N . HIS A 1 109 ? -1.000 7.528 -3.426 1.00 63.59 109 HIS A N 1
ATOM 775 C CA . HIS A 1 109 ? -1.955 7.467 -4.537 1.00 63.59 109 HIS A CA 1
ATOM 776 C C . HIS A 1 109 ? -1.285 7.626 -5.897 1.00 63.59 109 HIS A C 1
ATOM 778 O O . HIS A 1 109 ? -1.849 7.208 -6.910 1.00 63.59 109 HIS A O 1
ATOM 784 N N . ARG A 1 110 ? -0.071 8.180 -5.936 1.00 65.19 110 ARG A N 1
ATOM 785 C CA . ARG A 1 110 ? 0.655 8.355 -7.187 1.00 65.19 110 ARG A CA 1
ATOM 786 C C . ARG A 1 110 ? 1.163 7.016 -7.722 1.00 65.19 110 ARG A C 1
ATOM 788 O O . ARG A 1 110 ? 1.516 6.101 -6.975 1.00 65.19 110 ARG A O 1
ATOM 795 N N . ARG A 1 111 ? 1.166 6.896 -9.042 1.00 71.06 111 ARG A N 1
ATOM 796 C CA . ARG A 1 111 ? 1.634 5.720 -9.782 1.00 71.06 111 ARG A CA 1
ATOM 797 C C . ARG A 1 111 ? 2.746 6.141 -10.727 1.00 71.06 111 ARG A C 1
ATOM 799 O O . ARG A 1 111 ? 2.839 7.317 -11.083 1.00 71.06 111 ARG A O 1
ATOM 806 N N . LEU A 1 112 ? 3.598 5.190 -11.094 1.00 73.31 112 LEU A N 1
ATOM 807 C CA . LEU A 1 112 ? 4.673 5.419 -12.056 1.00 73.31 112 LEU A CA 1
ATOM 808 C C . LEU A 1 112 ? 4.129 5.668 -13.467 1.00 73.31 112 LEU A C 1
ATOM 810 O O . LEU A 1 112 ? 4.758 6.411 -14.212 1.00 73.31 112 LEU A O 1
ATOM 814 N N . ASP A 1 113 ? 2.980 5.066 -13.804 1.00 68.25 113 ASP A N 1
ATOM 815 C CA . ASP A 1 113 ? 2.215 5.265 -15.049 1.00 68.25 113 ASP A CA 1
ATOM 816 C C . ASP A 1 113 ? 3.094 5.348 -16.309 1.00 68.25 113 ASP A C 1
ATOM 818 O O . ASP A 1 113 ? 3.101 6.315 -17.070 1.00 68.25 113 ASP A O 1
ATOM 822 N N . LEU A 1 114 ? 3.892 4.300 -16.522 1.00 69.69 114 LEU A N 1
ATOM 823 C CA . LEU A 1 114 ? 4.829 4.219 -17.647 1.00 69.69 114 LEU A CA 1
ATOM 824 C C . LEU A 1 114 ? 4.159 3.811 -18.975 1.00 69.69 114 LEU A C 1
ATOM 826 O O . LEU A 1 114 ? 4.861 3.473 -19.930 1.00 69.69 114 LEU A O 1
ATOM 830 N N . GLY A 1 115 ? 2.823 3.834 -19.046 1.00 66.81 115 GLY A N 1
ATOM 831 C CA . GLY A 1 115 ? 2.040 3.505 -20.240 1.00 66.81 115 GLY A CA 1
ATOM 832 C C . GLY A 1 115 ? 1.938 2.005 -20.568 1.00 66.81 115 GLY A C 1
ATOM 833 O O . GLY A 1 115 ? 2.135 1.131 -19.720 1.00 66.81 115 GLY A O 1
ATOM 834 N N . GLU A 1 116 ? 1.574 1.690 -21.818 1.00 64.12 116 GLU A N 1
ATOM 835 C CA . GLU A 1 116 ? 1.392 0.308 -22.294 1.00 64.12 116 GLU A CA 1
ATOM 836 C C . GLU A 1 116 ? 2.690 -0.526 -22.243 1.00 64.12 116 GLU A C 1
ATOM 838 O O . GLU A 1 116 ? 3.773 0.032 -22.424 1.00 64.12 116 GLU A O 1
ATOM 843 N N . PRO A 1 117 ? 2.611 -1.866 -22.040 1.00 62.53 117 PRO A N 1
ATOM 844 C CA . PRO A 1 117 ? 3.772 -2.760 -21.965 1.00 62.53 117 PRO A CA 1
ATOM 845 C C . PRO A 1 117 ? 4.557 -2.803 -23.281 1.00 62.53 117 PRO A C 1
ATOM 847 O O . PRO A 1 117 ? 4.374 -3.685 -24.122 1.00 62.53 117 PRO A O 1
ATOM 850 N N . ALA A 1 118 ? 5.457 -1.841 -23.436 1.00 65.94 118 ALA A N 1
ATOM 851 C CA . ALA A 1 118 ? 6.346 -1.728 -24.575 1.00 65.94 118 ALA A CA 1
ATOM 852 C C . ALA A 1 118 ? 7.725 -2.340 -24.293 1.00 65.94 118 ALA A C 1
ATOM 854 O O . ALA A 1 118 ? 8.392 -2.747 -25.244 1.00 65.94 118 ALA A O 1
ATOM 855 N N . ASP A 1 119 ? 8.141 -2.409 -23.021 1.00 73.94 119 ASP A N 1
ATOM 856 C CA . ASP A 1 119 ? 9.455 -2.904 -22.610 1.00 73.94 119 ASP A CA 1
ATOM 857 C C . ASP A 1 119 ? 9.552 -3.383 -21.140 1.00 73.94 119 ASP A C 1
ATOM 859 O O . ASP A 1 119 ? 8.603 -3.310 -20.355 1.00 73.94 119 ASP A O 1
ATOM 863 N N . GLU A 1 120 ? 10.737 -3.894 -20.790 1.00 81.06 120 GLU A N 1
ATOM 864 C CA . GLU A 1 120 ? 11.148 -4.407 -19.481 1.00 81.06 120 GLU A CA 1
ATOM 865 C C . GLU A 1 120 ? 11.113 -3.332 -18.377 1.00 81.06 120 GLU A C 1
ATOM 867 O O . GLU A 1 120 ? 10.874 -3.644 -17.210 1.00 81.06 120 GLU A O 1
ATOM 872 N N . LEU A 1 121 ? 11.324 -2.054 -18.719 1.00 77.56 121 LEU A N 1
ATOM 873 C CA . LEU A 1 121 ? 11.242 -0.958 -17.749 1.00 77.56 121 LEU A CA 1
ATOM 874 C C . LEU A 1 121 ? 9.780 -0.660 -17.399 1.00 77.56 121 LEU A C 1
ATOM 876 O O . LEU A 1 121 ? 9.461 -0.486 -16.223 1.00 77.56 121 LEU A O 1
ATOM 880 N N . THR A 1 122 ? 8.872 -0.675 -18.375 1.00 78.56 122 THR A N 1
ATOM 881 C CA . THR A 1 122 ? 7.430 -0.581 -18.109 1.00 78.56 122 THR A CA 1
ATOM 882 C C . THR A 1 122 ? 6.933 -1.757 -17.256 1.00 78.56 122 THR A C 1
ATOM 884 O O . THR A 1 122 ? 6.072 -1.576 -16.395 1.00 78.56 122 THR A O 1
ATOM 887 N N . GLU A 1 123 ? 7.481 -2.962 -17.438 1.00 81.19 123 GLU A N 1
ATOM 888 C CA . GLU A 1 123 ? 7.160 -4.124 -16.594 1.00 81.19 123 GLU A CA 1
ATOM 889 C C . GLU A 1 123 ? 7.631 -3.954 -15.140 1.00 81.19 123 GLU A C 1
ATOM 891 O O . GLU A 1 123 ? 6.867 -4.223 -14.205 1.00 81.19 123 GLU A O 1
ATOM 896 N N . LEU A 1 124 ? 8.846 -3.434 -14.937 1.00 83.88 124 LEU A N 1
ATOM 897 C CA . LEU A 1 124 ? 9.336 -3.081 -13.604 1.00 83.88 124 LEU A CA 1
ATOM 898 C C . LEU A 1 124 ? 8.450 -2.015 -12.947 1.00 83.88 124 LEU A C 1
ATOM 900 O O . LEU A 1 124 ? 8.093 -2.157 -11.778 1.00 83.88 124 LEU A O 1
ATOM 904 N N . GLY A 1 125 ? 8.054 -0.981 -13.696 1.00 83.44 125 GLY A N 1
ATOM 905 C CA . GLY A 1 125 ? 7.148 0.055 -13.197 1.00 83.44 125 GLY A CA 1
ATOM 906 C C . GLY A 1 125 ? 5.806 -0.508 -12.737 1.00 83.44 125 GLY A C 1
ATOM 907 O O . GLY A 1 125 ? 5.367 -0.187 -11.639 1.00 83.44 125 GLY A O 1
ATOM 908 N N . ARG A 1 126 ? 5.210 -1.430 -13.505 1.00 83.50 126 ARG A N 1
ATOM 909 C CA . ARG A 1 126 ? 3.971 -2.119 -13.104 1.00 83.50 126 ARG A CA 1
ATOM 910 C C . ARG A 1 126 ? 4.150 -2.927 -11.820 1.00 83.50 126 ARG A C 1
ATOM 912 O O . ARG A 1 126 ? 3.300 -2.881 -10.941 1.00 83.50 126 ARG A O 1
ATOM 919 N N . THR A 1 127 ? 5.267 -3.639 -11.698 1.00 86.19 127 THR A N 1
ATOM 920 C CA . THR A 1 127 ? 5.572 -4.417 -10.489 1.00 86.19 127 THR A CA 1
ATOM 921 C C . THR A 1 127 ? 5.700 -3.507 -9.264 1.00 86.19 127 THR A C 1
ATOM 923 O O . THR A 1 127 ? 5.206 -3.840 -8.189 1.00 86.19 127 THR A O 1
ATOM 926 N N . LEU A 1 128 ? 6.333 -2.341 -9.416 1.00 84.62 128 LEU A N 1
ATOM 927 C CA . LEU A 1 128 ? 6.417 -1.335 -8.356 1.00 84.62 128 LEU A CA 1
ATOM 928 C C . LEU A 1 128 ? 5.044 -0.733 -8.026 1.00 84.62 128 LEU A C 1
ATOM 930 O O . LEU A 1 128 ? 4.722 -0.599 -6.849 1.00 84.62 128 LEU A O 1
ATOM 934 N N . ASP A 1 129 ? 4.216 -0.435 -9.027 1.00 85.50 129 ASP A N 1
ATOM 935 C CA . ASP A 1 129 ? 2.845 0.047 -8.825 1.00 85.50 129 ASP A CA 1
ATOM 936 C C . ASP A 1 129 ? 1.981 -0.970 -8.059 1.00 85.50 129 ASP A C 1
ATOM 938 O O . ASP A 1 129 ? 1.256 -0.586 -7.139 1.00 85.50 129 ASP A O 1
ATOM 942 N N . ASP A 1 130 ? 2.110 -2.267 -8.359 1.00 86.06 130 ASP A N 1
ATOM 943 C CA . ASP A 1 130 ? 1.439 -3.342 -7.616 1.00 86.06 130 ASP A CA 1
ATOM 944 C C . ASP A 1 130 ? 1.914 -3.404 -6.153 1.00 86.06 130 ASP A C 1
ATOM 946 O O . ASP A 1 130 ? 1.112 -3.589 -5.231 1.00 86.06 130 ASP A O 1
ATOM 950 N N . LEU A 1 131 ? 3.216 -3.219 -5.906 1.00 86.50 131 LEU A N 1
ATOM 951 C CA . LEU A 1 131 ? 3.762 -3.129 -4.549 1.00 86.50 131 LEU A CA 1
ATOM 952 C C . LEU A 1 131 ? 3.219 -1.902 -3.805 1.00 86.50 131 LEU A C 1
ATOM 954 O O . LEU A 1 131 ? 2.801 -2.033 -2.652 1.00 86.50 131 LEU A O 1
ATOM 958 N N . PHE A 1 132 ? 3.163 -0.736 -4.455 1.00 86.00 132 PHE A N 1
ATOM 959 C CA . PHE A 1 132 ? 2.586 0.476 -3.869 1.00 86.00 132 PHE A CA 1
ATOM 960 C C . PHE A 1 132 ? 1.093 0.316 -3.575 1.00 86.00 132 PHE A C 1
ATOM 962 O O . PHE A 1 132 ? 0.636 0.744 -2.516 1.00 86.00 132 PHE A O 1
ATOM 969 N N . ALA A 1 133 ? 0.336 -0.351 -4.447 1.00 85.00 133 ALA A N 1
ATOM 970 C CA . ALA A 1 133 ? -1.079 -0.634 -4.221 1.00 85.00 133 ALA A CA 1
ATOM 971 C C . ALA A 1 133 ? -1.297 -1.529 -2.990 1.00 85.00 133 ALA A C 1
ATOM 973 O O . ALA A 1 133 ? -2.160 -1.248 -2.158 1.00 85.00 133 ALA A O 1
ATOM 974 N N . ARG A 1 134 ? -0.479 -2.575 -2.830 1.00 85.31 134 ARG A N 1
ATOM 975 C CA . ARG A 1 134 ? -0.528 -3.456 -1.652 1.00 85.31 134 ARG A CA 1
ATOM 976 C C . ARG A 1 134 ? -0.147 -2.724 -0.367 1.00 85.31 134 ARG A C 1
ATOM 978 O O . ARG A 1 134 ? -0.780 -2.939 0.663 1.00 85.31 134 ARG A O 1
ATOM 985 N N . LEU A 1 135 ? 0.862 -1.857 -0.426 1.00 86.75 135 LEU A N 1
ATOM 986 C CA . LEU A 1 135 ? 1.282 -1.052 0.718 1.00 86.75 135 LEU A CA 1
ATOM 987 C C . LEU A 1 135 ? 0.192 -0.053 1.134 1.00 86.75 135 LEU A C 1
ATOM 989 O O . LEU A 1 135 ? -0.127 0.042 2.316 1.00 86.75 135 LEU A O 1
ATOM 993 N N . GLN A 1 136 ? -0.428 0.625 0.164 1.00 84.75 136 GLN A N 1
ATOM 994 C CA . GLN A 1 136 ? -1.558 1.524 0.401 1.00 84.75 136 GLN A CA 1
ATOM 995 C C . GLN A 1 136 ? -2.717 0.790 1.083 1.00 84.75 136 GLN A C 1
ATOM 997 O O . GLN A 1 136 ? -3.203 1.246 2.114 1.00 84.75 136 GLN A O 1
ATOM 1002 N N . ALA A 1 137 ? -3.109 -0.377 0.561 1.00 85.50 137 ALA A N 1
ATOM 1003 C CA . ALA A 1 137 ? -4.169 -1.185 1.157 1.00 85.50 137 ALA A CA 1
ATOM 1004 C C . ALA A 1 137 ? -3.852 -1.574 2.613 1.00 85.50 137 ALA A C 1
ATOM 1006 O O . ALA A 1 137 ? -4.730 -1.508 3.472 1.00 85.50 137 ALA A O 1
ATOM 1007 N N . SER A 1 138 ? -2.594 -1.921 2.912 1.00 85.75 138 SER A N 1
ATOM 1008 C CA . SER A 1 138 ? -2.155 -2.226 4.279 1.00 85.75 138 SER A CA 1
ATOM 1009 C C . SER A 1 138 ? -2.245 -1.014 5.210 1.00 85.75 138 SER A C 1
ATOM 1011 O O . SER A 1 138 ? -2.669 -1.160 6.356 1.00 85.75 138 SER A O 1
ATOM 1013 N N . PHE A 1 139 ? -1.854 0.178 4.750 1.00 86.06 139 PHE A N 1
ATOM 1014 C CA . PHE A 1 139 ? -1.947 1.392 5.563 1.00 86.06 139 PHE A CA 1
ATOM 1015 C C . PHE A 1 139 ? -3.389 1.852 5.769 1.00 86.06 139 PHE A C 1
ATOM 1017 O O . PHE A 1 139 ? -3.728 2.311 6.858 1.00 86.06 139 PHE A O 1
ATOM 1024 N N . ASP A 1 140 ? -4.248 1.716 4.761 1.00 86.31 140 ASP A N 1
ATOM 1025 C CA . ASP A 1 140 ? -5.669 2.048 4.879 1.00 86.31 140 ASP A CA 1
ATOM 1026 C C . ASP A 1 140 ? -6.378 1.113 5.865 1.00 86.31 140 ASP A C 1
ATOM 1028 O O . ASP A 1 140 ? -7.096 1.586 6.747 1.00 86.31 140 ASP A O 1
ATOM 1032 N N . ALA A 1 141 ? -6.093 -0.193 5.801 1.00 85.94 141 ALA A N 1
ATOM 1033 C CA . ALA A 1 141 ? -6.570 -1.161 6.787 1.00 85.94 141 ALA A CA 1
ATOM 1034 C C . ALA A 1 141 ? -6.094 -0.806 8.206 1.00 85.94 141 ALA A C 1
ATOM 1036 O O . ALA A 1 141 ? -6.907 -0.723 9.126 1.00 85.94 141 ALA A O 1
ATOM 1037 N N . GLN A 1 142 ? -4.805 -0.491 8.380 1.00 86.69 142 GLN A N 1
ATOM 1038 C CA . GLN A 1 142 ? -4.258 -0.073 9.673 1.00 86.69 142 GLN A CA 1
ATOM 1039 C C . GLN A 1 142 ? -4.927 1.206 10.203 1.00 86.69 142 GLN A C 1
ATOM 1041 O O . GLN A 1 142 ? -5.260 1.278 11.386 1.00 86.69 142 GLN A O 1
ATOM 1046 N N . ARG A 1 143 ? -5.146 2.216 9.350 1.00 87.88 143 ARG A N 1
ATOM 1047 C CA . ARG A 1 143 ? -5.822 3.468 9.731 1.00 87.88 143 ARG A CA 1
ATOM 1048 C C . ARG A 1 143 ? -7.251 3.214 10.195 1.00 87.88 143 ARG A C 1
ATOM 1050 O O . ARG A 1 143 ? -7.633 3.703 11.258 1.00 87.88 143 ARG A O 1
ATOM 1057 N N . HIS A 1 144 ? -8.017 2.431 9.438 1.00 87.75 144 HIS A N 1
ATOM 1058 C CA . HIS A 1 144 ? -9.375 2.051 9.823 1.00 87.75 144 HIS A CA 1
ATOM 1059 C C . HIS A 1 144 ? -9.400 1.230 11.113 1.00 87.75 144 HIS A C 1
ATOM 1061 O O . HIS A 1 144 ? -10.230 1.497 11.978 1.00 87.75 144 HIS A O 1
ATOM 1067 N N . PHE A 1 145 ? -8.469 0.290 11.290 1.00 88.06 145 PHE A N 1
ATOM 1068 C CA . PHE A 1 145 ? -8.357 -0.488 12.521 1.00 88.06 145 PHE A CA 1
ATOM 1069 C C . PHE A 1 145 ? -8.101 0.409 13.737 1.00 88.06 145 PHE A C 1
ATOM 1071 O O . PHE A 1 145 ? -8.816 0.310 14.730 1.00 88.06 145 PHE A O 1
ATOM 1078 N N . VAL A 1 146 ? -7.130 1.326 13.657 1.00 89.75 146 VAL A N 1
ATOM 1079 C CA . VAL A 1 146 ? -6.816 2.257 14.756 1.00 89.75 146 VAL A CA 1
ATOM 1080 C C . VAL A 1 146 ? -7.995 3.181 15.059 1.00 89.75 146 VAL A C 1
ATOM 1082 O O . VAL A 1 146 ? -8.304 3.407 16.231 1.00 89.75 146 VAL A O 1
ATOM 1085 N N . ALA A 1 147 ? -8.668 3.703 14.031 1.00 89.88 147 ALA A N 1
ATOM 1086 C CA . ALA A 1 147 ? -9.846 4.547 14.206 1.00 89.88 147 ALA A CA 1
ATOM 1087 C C . ALA A 1 147 ? -10.985 3.782 14.898 1.00 89.88 147 ALA A C 1
ATOM 1089 O O . ALA A 1 147 ? -11.489 4.240 15.925 1.00 89.88 147 ALA A O 1
ATOM 1090 N N . ASN A 1 148 ? -11.329 2.592 14.399 1.00 88.31 148 ASN A N 1
ATOM 1091 C CA . ASN A 1 148 ? -12.382 1.757 14.975 1.00 88.31 148 ASN A CA 1
ATOM 1092 C C . ASN A 1 148 ? -12.039 1.338 16.407 1.00 88.31 148 ASN A C 1
ATOM 1094 O O . ASN A 1 148 ? -12.845 1.551 17.304 1.00 88.31 148 ASN A O 1
ATOM 1098 N N . ALA A 1 149 ? -10.824 0.844 16.657 1.00 89.00 149 ALA A N 1
ATOM 1099 C CA . ALA A 1 149 ? -10.374 0.489 18.002 1.00 89.00 149 ALA A CA 1
ATOM 1100 C C . ALA A 1 149 ? -10.457 1.683 18.968 1.00 89.00 149 ALA A C 1
ATOM 1102 O O . ALA A 1 149 ? -10.920 1.540 20.097 1.00 89.00 149 ALA A O 1
ATOM 1103 N N . SER A 1 150 ? -10.067 2.881 18.522 1.00 90.50 150 SER A N 1
ATOM 1104 C CA . SER A 1 150 ? -10.162 4.095 19.343 1.00 90.50 150 SER A CA 1
ATOM 1105 C C . SER A 1 150 ? -11.610 4.456 19.681 1.00 90.50 150 SER A C 1
ATOM 1107 O O . SER A 1 150 ? -11.887 4.875 20.804 1.00 90.50 150 SER A O 1
ATOM 1109 N N . HIS A 1 151 ? -12.536 4.303 18.731 1.00 91.00 151 HIS A N 1
ATOM 1110 C CA . HIS A 1 151 ? -13.960 4.557 18.950 1.00 91.00 151 HIS A CA 1
ATOM 1111 C C . HIS A 1 151 ? -14.597 3.524 19.888 1.00 91.00 151 HIS A C 1
ATOM 1113 O O . HIS A 1 151 ? -15.233 3.914 20.868 1.00 91.00 151 HIS A O 1
ATOM 1119 N N . GLU A 1 152 ? -14.362 2.235 19.639 1.00 88.88 152 GLU A N 1
ATOM 1120 C CA . GLU A 1 152 ? -14.884 1.125 20.448 1.00 88.88 152 GLU A CA 1
ATOM 1121 C C . GLU A 1 152 ? -14.348 1.141 21.887 1.00 88.88 152 GLU A C 1
ATOM 1123 O O . GLU A 1 152 ? -15.038 0.709 22.803 1.00 88.88 152 GLU A O 1
ATOM 1128 N N . LEU A 1 153 ? -13.146 1.680 22.126 1.00 90.38 153 LEU A N 1
ATOM 1129 C CA . LEU A 1 153 ? -12.601 1.842 23.480 1.00 90.38 153 LEU A CA 1
ATOM 1130 C C . LEU A 1 153 ? -13.066 3.130 24.173 1.00 90.38 153 LEU A C 1
ATOM 1132 O O . LEU A 1 153 ? -13.232 3.144 25.395 1.00 90.38 153 LEU A O 1
ATOM 1136 N N . ARG A 1 154 ? -13.288 4.219 23.427 1.00 90.38 154 ARG A N 1
ATOM 1137 C CA . ARG A 1 154 ? -13.691 5.514 24.000 1.00 90.38 154 ARG A CA 1
ATOM 1138 C C . ARG A 1 154 ? -15.086 5.461 24.616 1.00 90.38 154 ARG A C 1
ATOM 1140 O O . ARG A 1 154 ? -15.280 6.015 25.693 1.00 90.38 154 ARG A O 1
ATOM 1147 N N . THR A 1 155 ? -16.036 4.813 23.948 1.00 91.94 155 THR A N 1
ATOM 1148 C CA . THR A 1 155 ? -17.430 4.705 24.409 1.00 91.94 155 THR A CA 1
ATOM 1149 C C . THR A 1 155 ? -17.555 4.049 25.793 1.00 91.94 155 THR A C 1
ATOM 1151 O O . THR A 1 155 ? -18.107 4.689 26.689 1.00 91.94 155 THR A O 1
ATOM 1154 N N . PRO A 1 156 ? -17.012 2.839 26.040 1.00 86.94 156 PRO A N 1
ATOM 1155 C CA . PRO A 1 156 ? -17.082 2.216 27.359 1.00 86.94 156 PRO A CA 1
ATOM 1156 C C . PRO A 1 156 ? -16.272 2.974 28.417 1.00 86.94 156 PRO A C 1
ATOM 1158 O O . PRO A 1 156 ? -16.709 3.030 29.561 1.00 86.94 156 PRO A O 1
ATOM 1161 N N . LEU A 1 157 ? -15.149 3.619 28.061 1.00 90.50 157 LEU A N 1
ATOM 1162 C CA . LEU A 1 157 ? -14.421 4.483 29.004 1.00 90.50 157 LEU A CA 1
ATOM 1163 C C . LEU A 1 157 ? -15.245 5.701 29.431 1.00 90.50 157 LEU A C 1
ATOM 1165 O O . LEU A 1 157 ? -15.236 6.061 30.606 1.00 90.50 157 LEU A O 1
ATOM 1169 N N . ALA A 1 158 ? -15.948 6.335 28.492 1.00 92.88 158 ALA A N 1
ATOM 1170 C CA . ALA A 1 158 ? -16.847 7.438 28.803 1.00 92.88 158 ALA A CA 1
ATOM 1171 C C . ALA A 1 158 ? -17.998 6.963 29.700 1.00 92.88 158 ALA A C 1
ATOM 1173 O O . ALA A 1 158 ? -18.278 7.611 30.700 1.00 92.88 158 ALA A O 1
ATOM 1174 N N . GLY A 1 159 ? -18.590 5.800 29.401 1.00 91.75 159 GLY A N 1
ATOM 1175 C CA . GLY A 1 159 ? -19.639 5.194 30.225 1.00 91.75 159 GLY A CA 1
ATOM 1176 C C . GLY A 1 159 ? -19.177 4.891 31.651 1.00 91.75 159 GLY A C 1
ATOM 1177 O O . GLY A 1 159 ? -19.825 5.316 32.602 1.00 91.75 159 GLY A O 1
ATOM 1178 N N . LEU A 1 160 ? -18.020 4.239 31.808 1.00 93.12 160 LEU A N 1
ATOM 1179 C CA . LEU A 1 160 ? -17.432 3.949 33.118 1.00 93.12 160 LEU A CA 1
ATOM 1180 C C . LEU A 1 160 ? -17.141 5.236 33.899 1.00 93.12 160 LEU A C 1
ATOM 1182 O O . LEU A 1 160 ? -17.436 5.321 35.087 1.00 93.12 160 LEU A O 1
ATOM 1186 N N . ARG A 1 161 ? -16.621 6.269 33.227 1.00 93.81 161 ARG A N 1
ATOM 1187 C CA . ARG A 1 161 ? -16.401 7.578 33.844 1.00 93.81 161 ARG A CA 1
ATOM 1188 C C . ARG A 1 161 ? -17.709 8.220 34.305 1.00 93.81 161 ARG A C 1
ATOM 1190 O O . ARG A 1 161 ? -17.773 8.658 35.446 1.00 93.81 161 ARG A O 1
ATOM 1197 N N . THR A 1 162 ? -18.732 8.269 33.455 1.00 94.69 162 THR A N 1
ATOM 1198 C CA . THR A 1 162 ? -20.034 8.858 33.802 1.00 94.69 162 THR A CA 1
ATOM 1199 C C . THR A 1 162 ? -20.688 8.120 34.963 1.00 94.69 162 THR A C 1
ATOM 1201 O O . THR A 1 162 ? -21.197 8.760 35.875 1.00 94.69 162 THR A O 1
ATOM 1204 N N . LEU A 1 163 ? -20.628 6.789 34.969 1.00 94.06 163 LEU A N 1
ATOM 1205 C CA . LEU A 1 163 ? -21.151 5.962 36.053 1.00 94.06 163 LEU A CA 1
ATOM 1206 C C . LEU A 1 163 ? -20.484 6.298 37.396 1.00 94.06 163 LEU A C 1
ATOM 1208 O O . LEU A 1 163 ? -21.171 6.509 38.394 1.00 94.06 163 LEU A O 1
ATOM 1212 N N . LEU A 1 164 ? -19.156 6.437 37.406 1.00 93.25 164 LEU A N 1
ATOM 1213 C CA . LEU A 1 164 ? -18.412 6.838 38.602 1.00 93.25 164 LEU A CA 1
ATOM 1214 C C . LEU A 1 164 ? -18.685 8.296 39.004 1.00 93.25 164 LEU A C 1
ATOM 1216 O O . LEU A 1 164 ? -18.812 8.582 40.191 1.00 93.25 164 LEU A O 1
ATOM 1220 N N . GLU A 1 165 ? -18.796 9.219 38.045 1.00 94.69 165 GLU A N 1
ATOM 1221 C CA . GLU A 1 165 ? -19.129 10.627 38.310 1.00 94.69 165 GLU A CA 1
ATOM 1222 C C . GLU A 1 165 ? -20.522 10.771 38.940 1.00 94.69 165 GLU A C 1
ATOM 1224 O O . GLU A 1 165 ? -20.676 11.536 39.889 1.00 94.69 165 GLU A O 1
ATOM 1229 N N . VAL A 1 166 ? -21.516 10.012 38.465 1.00 94.00 166 VAL A N 1
ATOM 1230 C CA . VAL A 1 166 ? -22.878 10.004 39.025 1.00 94.00 166 VAL A CA 1
ATOM 1231 C C . VAL A 1 166 ? -22.880 9.455 40.449 1.00 94.00 166 VAL A C 1
ATOM 1233 O O . VAL A 1 166 ? -23.449 10.087 41.334 1.00 94.00 166 VAL A O 1
ATOM 1236 N N . ALA A 1 167 ? -22.202 8.331 40.692 1.00 92.31 167 ALA A N 1
ATOM 1237 C CA . ALA A 1 167 ? -22.129 7.741 42.027 1.00 92.31 167 ALA A CA 1
ATOM 1238 C C . ALA A 1 167 ? -21.398 8.640 43.038 1.00 92.31 167 ALA A C 1
ATOM 1240 O O . ALA A 1 167 ? -21.794 8.715 44.196 1.00 92.31 167 ALA A O 1
ATOM 1241 N N . LEU A 1 168 ? -20.353 9.356 42.608 1.00 91.69 168 LEU A N 1
ATOM 1242 C CA . LEU A 1 168 ? -19.635 10.314 43.457 1.00 91.69 168 LEU A CA 1
ATOM 1243 C C . LEU A 1 168 ? -20.415 11.614 43.701 1.00 91.69 168 LEU A C 1
ATOM 1245 O O . LEU A 1 168 ? -20.140 12.310 44.678 1.00 91.69 168 LEU A O 1
ATOM 1249 N N . ALA A 1 16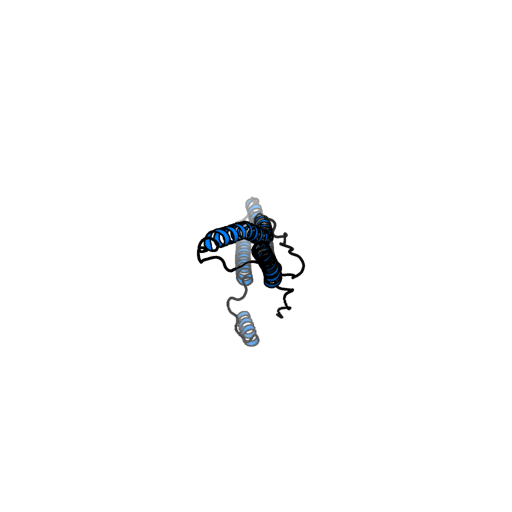9 ? -21.346 11.968 42.814 1.00 93.94 169 ALA A N 1
ATOM 1250 C CA . ALA A 1 169 ? -22.155 13.176 42.927 1.00 93.94 169 ALA A CA 1
ATOM 1251 C C . ALA A 1 169 ? -23.401 13.001 43.811 1.00 93.94 169 ALA A C 1
ATOM 1253 O O . ALA A 1 169 ? -24.029 14.010 44.133 1.00 93.94 169 ALA A O 1
ATOM 1254 N N . ASP A 1 170 ? -23.766 11.772 44.195 1.00 92.25 170 ASP A N 1
ATOM 1255 C CA . ASP A 1 170 ? -24.926 11.493 45.045 1.00 92.25 170 ASP A CA 1
ATOM 1256 C C . ASP A 1 170 ? -24.564 11.560 46.547 1.00 92.25 170 ASP A C 1
ATOM 1258 O O . ASP A 1 170 ? -23.926 10.648 47.079 1.00 92.25 170 ASP A O 1
ATOM 1262 N N . PRO A 1 171 ? -24.984 12.613 47.278 1.00 87.56 171 PRO A N 1
ATOM 1263 C CA . PRO A 1 171 ? -24.723 12.741 48.711 1.00 87.56 171 PRO A CA 1
ATOM 1264 C C . PRO A 1 171 ? -25.549 11.774 49.577 1.00 87.56 171 PRO A C 1
ATOM 1266 O O . PRO A 1 171 ? -25.298 11.688 50.780 1.00 87.56 171 PRO A O 1
ATOM 1269 N N . GLY A 1 172 ? -26.546 11.092 49.004 1.00 90.38 172 GLY A N 1
ATOM 1270 C CA . GLY A 1 172 ? -27.402 10.114 49.675 1.00 90.38 172 GLY A CA 1
ATOM 1271 C C . GLY A 1 172 ? -27.034 8.657 49.395 1.00 90.38 172 GLY A C 1
ATOM 1272 O O . GLY A 1 172 ? -27.751 7.773 49.863 1.00 90.38 172 GLY A O 1
ATOM 1273 N N . ALA A 1 173 ? -25.951 8.401 48.654 1.00 89.00 173 ALA A N 1
ATOM 1274 C CA . ALA A 1 173 ? -25.538 7.052 48.291 1.00 89.00 173 ALA A CA 1
ATOM 1275 C C . ALA A 1 173 ? -25.249 6.196 49.537 1.00 89.00 173 ALA A C 1
ATOM 1277 O O . ALA A 1 173 ? -24.416 6.533 50.384 1.00 89.00 173 ALA A O 1
ATOM 1278 N N . ASP A 1 174 ? -25.943 5.067 49.640 1.00 92.31 174 ASP A N 1
ATOM 1279 C CA . ASP A 1 174 ? -25.717 4.058 50.667 1.00 92.31 174 ASP A CA 1
ATOM 1280 C C . ASP A 1 174 ? -24.642 3.035 50.245 1.00 92.31 174 ASP A C 1
ATOM 1282 O O . ASP A 1 174 ? -24.150 3.004 49.115 1.00 92.31 174 ASP A O 1
ATOM 1286 N N . ALA A 1 175 ? -24.238 2.169 51.176 1.00 92.12 175 ALA A N 1
ATOM 1287 C CA . ALA A 1 175 ? -23.201 1.174 50.902 1.00 92.12 175 ALA A CA 1
ATOM 1288 C C . ALA A 1 175 ? -23.602 0.164 49.808 1.00 92.12 175 ALA A C 1
ATOM 1290 O O . ALA A 1 175 ? -22.726 -0.394 49.144 1.00 92.12 175 ALA A O 1
ATOM 1291 N N . ASP A 1 176 ? -24.900 -0.083 49.627 1.00 92.88 176 ASP A N 1
ATOM 1292 C CA . ASP A 1 176 ? -25.408 -1.053 48.660 1.00 92.88 176 ASP A CA 1
ATOM 1293 C C . ASP A 1 176 ? -25.419 -0.477 47.236 1.00 92.88 176 ASP A C 1
ATOM 1295 O O . ASP A 1 176 ? -24.959 -1.147 46.310 1.00 92.88 176 ASP A O 1
ATOM 1299 N N . SER A 1 177 ? -25.821 0.785 47.056 1.00 90.31 177 SER A N 1
ATOM 1300 C CA . SER A 1 177 ? -25.739 1.502 45.773 1.00 90.31 177 SER A CA 1
ATOM 1301 C C . SER A 1 177 ? -24.296 1.697 45.296 1.00 90.31 177 SER A C 1
ATOM 1303 O O . SER A 1 177 ? -23.992 1.472 44.119 1.00 90.31 177 SER A O 1
ATOM 1305 N N . LEU A 1 178 ? -23.369 2.019 46.204 1.00 92.12 178 LEU A N 1
ATOM 1306 C CA . LEU A 1 178 ? -21.938 2.082 45.889 1.00 92.12 178 LEU A CA 1
ATOM 1307 C C . LEU A 1 178 ? -21.384 0.711 45.483 1.00 92.12 178 LEU A C 1
ATOM 1309 O O . LEU A 1 178 ? -20.578 0.620 44.555 1.00 92.12 178 LEU A O 1
ATOM 1313 N N . ARG A 1 179 ? -21.829 -0.373 46.134 1.00 93.62 179 ARG A N 1
ATOM 1314 C CA . ARG A 1 179 ? -21.429 -1.736 45.759 1.00 93.62 179 ARG A CA 1
ATOM 1315 C C . ARG A 1 179 ? -21.940 -2.107 44.368 1.00 93.62 179 ARG A C 1
ATOM 1317 O O . ARG A 1 179 ? -21.148 -2.589 43.565 1.00 93.62 179 ARG A O 1
ATOM 1324 N N . ALA A 1 180 ? -23.204 -1.814 44.066 1.00 92.75 180 ALA A N 1
ATOM 1325 C CA . ALA A 1 180 ? -23.783 -2.040 42.742 1.00 92.75 180 ALA A CA 1
ATOM 1326 C C . ALA A 1 180 ? -23.027 -1.266 41.646 1.00 92.75 180 ALA A C 1
ATOM 1328 O O . ALA A 1 180 ? -22.684 -1.830 40.610 1.00 92.75 180 ALA A O 1
ATOM 1329 N N . THR A 1 181 ? -22.670 -0.006 41.913 1.00 93.38 181 THR A N 1
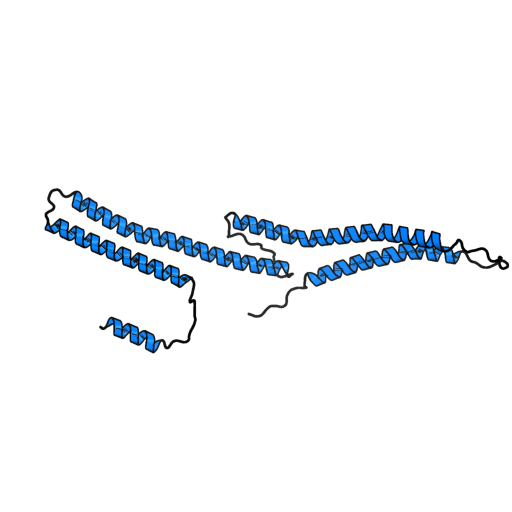ATOM 1330 C CA . THR A 1 181 ? -21.845 0.820 41.013 1.00 93.38 181 THR A CA 1
ATOM 1331 C C . THR A 1 181 ? -20.480 0.173 40.749 1.00 93.38 181 THR A C 1
ATOM 1333 O O . THR A 1 181 ? -20.033 0.090 39.604 1.00 93.38 181 THR A O 1
ATOM 1336 N N . CYS A 1 182 ? -19.802 -0.318 41.791 1.00 92.62 182 CYS A N 1
ATOM 1337 C CA . CYS A 1 182 ? -18.523 -1.017 41.648 1.00 92.62 182 CYS A CA 1
ATOM 1338 C C . CYS A 1 182 ? -18.652 -2.316 40.837 1.00 92.62 182 CYS A C 1
ATOM 1340 O O . CYS A 1 182 ? -17.785 -2.607 40.014 1.00 92.62 182 CYS A O 1
ATOM 1342 N N . GLU A 1 183 ? -19.720 -3.089 41.042 1.00 95.06 183 GLU A N 1
ATOM 1343 C CA . GLU A 1 183 ? -19.998 -4.306 40.269 1.00 95.06 183 GLU A CA 1
ATOM 1344 C C . GLU A 1 183 ? -20.239 -3.992 38.786 1.00 95.06 183 GLU A C 1
ATOM 1346 O O . GLU A 1 183 ? -19.686 -4.664 37.912 1.00 95.06 183 GLU A O 1
ATOM 1351 N N . GLU A 1 184 ? -20.989 -2.930 38.489 1.00 93.69 184 GLU A N 1
ATOM 1352 C CA . GLU A 1 184 ? -21.226 -2.477 37.119 1.00 93.69 184 GLU A CA 1
ATOM 1353 C C . GLU A 1 184 ? -19.934 -1.968 36.456 1.00 93.69 184 GLU A C 1
ATOM 1355 O O . GLU A 1 184 ? -19.627 -2.340 35.319 1.00 93.69 184 GLU A O 1
ATOM 1360 N N . ALA A 1 185 ? -19.109 -1.207 37.182 1.00 93.12 185 ALA A N 1
ATOM 1361 C CA . ALA A 1 185 ? -17.795 -0.770 36.710 1.00 93.12 185 ALA A CA 1
ATOM 1362 C C . ALA A 1 185 ? -16.856 -1.956 36.414 1.00 93.12 185 ALA A C 1
ATOM 1364 O O . ALA A 1 185 ? -16.168 -1.961 35.389 1.00 93.12 185 ALA A O 1
ATOM 1365 N N . LEU A 1 186 ? -16.853 -2.992 37.262 1.00 94.25 186 LEU A N 1
ATOM 1366 C CA . LEU A 1 186 ? -16.097 -4.228 37.023 1.00 94.25 186 LEU A CA 1
ATOM 1367 C C . LEU A 1 186 ? -16.603 -4.977 35.784 1.00 94.25 186 LEU A C 1
ATOM 1369 O O . LEU A 1 186 ? -15.797 -5.461 34.986 1.00 94.25 186 LEU A O 1
ATOM 1373 N N . ALA A 1 187 ? -17.921 -5.047 35.582 1.00 92.19 187 ALA A N 1
ATOM 1374 C CA . ALA A 1 187 ? -18.512 -5.676 34.403 1.00 92.19 187 ALA A CA 1
ATOM 1375 C C . ALA A 1 187 ? -18.127 -4.945 33.101 1.00 92.19 187 ALA A C 1
ATOM 1377 O O . ALA A 1 187 ? -17.780 -5.594 32.105 1.00 92.19 187 ALA A O 1
ATOM 1378 N N . LEU A 1 188 ? -18.126 -3.606 33.122 1.00 90.88 188 LEU A N 1
ATOM 1379 C CA . LEU A 1 188 ? -17.631 -2.750 32.037 1.00 90.88 188 LEU A CA 1
ATOM 1380 C C . LEU A 1 188 ? -16.141 -2.993 31.755 1.00 90.88 188 LEU A C 1
ATOM 1382 O O . LEU A 1 188 ? -15.770 -3.204 30.598 1.00 90.88 188 LEU A O 1
ATOM 1386 N N . GLY A 1 189 ? -15.300 -3.052 32.791 1.00 90.62 189 GLY A N 1
ATOM 1387 C CA . GLY A 1 189 ? -13.873 -3.366 32.655 1.00 90.62 189 GLY A CA 1
ATOM 1388 C C . GLY A 1 189 ? -13.628 -4.739 32.019 1.00 90.62 189 GLY A C 1
ATOM 1389 O O . GLY A 1 189 ? -12.899 -4.854 31.033 1.00 90.62 189 GLY A O 1
ATOM 1390 N N . ALA A 1 190 ? -14.330 -5.774 32.488 1.00 91.56 190 ALA A N 1
ATOM 1391 C CA . ALA A 1 190 ? -14.239 -7.120 31.920 1.00 91.56 190 ALA A CA 1
ATOM 1392 C C . ALA A 1 190 ? -14.694 -7.174 30.448 1.00 91.56 190 ALA A C 1
ATOM 1394 O O . ALA A 1 190 ? -14.205 -7.988 29.659 1.00 91.56 190 ALA A O 1
ATOM 1395 N N . HIS A 1 191 ? -15.644 -6.325 30.046 1.00 88.88 191 HIS A N 1
ATOM 1396 C CA . HIS A 1 191 ? -16.027 -6.189 28.641 1.00 88.88 191 HIS A CA 1
ATOM 1397 C C . HIS A 1 191 ? -14.911 -5.550 27.800 1.00 88.88 191 HIS A C 1
ATOM 1399 O O . HIS A 1 191 ? -14.613 -6.054 26.714 1.00 88.88 191 HIS A O 1
ATOM 1405 N N . GLN A 1 192 ? -14.248 -4.506 28.307 1.00 91.06 192 GLN A N 1
ATOM 1406 C CA . GLN A 1 192 ? -13.113 -3.878 27.622 1.00 91.06 192 GLN A CA 1
ATOM 1407 C C . GLN A 1 192 ? -11.944 -4.849 27.419 1.00 91.06 192 GLN A C 1
ATOM 1409 O O . GLN A 1 192 ? -11.380 -4.900 26.328 1.00 91.06 192 GLN A O 1
ATOM 1414 N N . GLU A 1 193 ? -11.617 -5.675 28.415 1.00 91.75 193 GLU A N 1
ATOM 1415 C CA . GLU A 1 193 ? -10.577 -6.708 28.289 1.00 91.75 193 GLU A CA 1
ATOM 1416 C C . GLU A 1 193 ? -10.880 -7.711 27.165 1.00 91.75 193 GLU A C 1
ATOM 1418 O O . GLU A 1 193 ? -9.998 -8.078 26.378 1.00 91.75 193 GLU A O 1
ATOM 1423 N N . ARG A 1 194 ? -12.149 -8.127 27.037 1.00 91.19 194 ARG A N 1
ATOM 1424 C CA . ARG A 1 194 ? -12.593 -9.002 25.941 1.00 91.19 194 ARG A CA 1
ATOM 1425 C C . ARG A 1 194 ? -12.476 -8.317 24.581 1.00 91.19 194 ARG A C 1
ATOM 1427 O O . ARG A 1 194 ? -12.015 -8.956 23.637 1.00 91.19 194 ARG A O 1
ATOM 1434 N N . LEU A 1 195 ? -12.845 -7.037 24.477 1.00 91.00 195 LEU A N 1
ATOM 1435 C CA . LEU A 1 195 ? -12.682 -6.255 23.246 1.00 91.00 195 LEU A CA 1
ATOM 1436 C C . LEU A 1 195 ? -11.212 -6.134 22.838 1.00 91.00 195 LEU A C 1
ATOM 1438 O O . LEU A 1 195 ? -10.881 -6.400 21.687 1.00 91.00 195 LEU A O 1
ATOM 1442 N N . VAL A 1 196 ? -10.317 -5.804 23.772 1.00 90.75 196 VAL A N 1
ATOM 1443 C CA . VAL A 1 196 ? -8.872 -5.719 23.498 1.00 90.75 196 VAL A CA 1
ATOM 1444 C C . VAL A 1 196 ? -8.332 -7.064 23.014 1.00 90.75 196 VAL A C 1
ATOM 1446 O O . VAL A 1 196 ? -7.606 -7.120 22.022 1.00 90.75 196 VAL A O 1
ATOM 1449 N N . THR A 1 197 ? -8.738 -8.159 23.658 1.00 92.06 197 THR A N 1
ATOM 1450 C CA . THR A 1 197 ? -8.348 -9.517 23.255 1.00 92.06 197 THR A CA 1
ATOM 1451 C C . THR A 1 197 ? -8.842 -9.849 21.842 1.00 92.06 197 THR A C 1
ATOM 1453 O O . THR A 1 197 ? -8.080 -10.376 21.030 1.00 92.06 197 THR A O 1
ATOM 1456 N N . ALA A 1 198 ? -10.091 -9.503 21.516 1.00 90.38 198 ALA A N 1
ATOM 1457 C CA . ALA A 1 198 ? -10.661 -9.697 20.184 1.00 90.38 198 ALA A CA 1
ATOM 1458 C C . ALA A 1 198 ? -9.937 -8.859 19.115 1.00 90.38 198 ALA A C 1
ATOM 1460 O O . ALA A 1 198 ? -9.627 -9.373 18.040 1.00 90.38 198 ALA A O 1
ATOM 1461 N N . LEU A 1 199 ? -9.607 -7.600 19.417 1.00 90.00 199 LEU A N 1
ATOM 1462 C CA . LEU A 1 199 ? -8.853 -6.718 18.521 1.00 90.00 199 LEU A CA 1
ATOM 1463 C C . LEU A 1 199 ? -7.430 -7.234 18.266 1.00 90.00 199 LEU A C 1
ATOM 1465 O O . LEU A 1 199 ? -6.973 -7.217 17.124 1.00 90.00 199 LEU A O 1
ATOM 1469 N N . LEU A 1 200 ? -6.739 -7.740 19.293 1.00 87.75 200 LEU A N 1
ATOM 1470 C CA . LEU A 1 200 ? -5.415 -8.356 19.143 1.00 87.75 200 LEU A CA 1
ATOM 1471 C C . LEU A 1 200 ? -5.471 -9.649 18.318 1.00 87.75 200 LEU A C 1
ATOM 1473 O O . LEU A 1 200 ? -4.611 -9.872 17.460 1.00 87.75 200 LEU A O 1
ATOM 1477 N N . ALA A 1 201 ? -6.490 -10.483 18.544 1.00 88.50 201 ALA A N 1
ATOM 1478 C CA . ALA A 1 201 ? -6.718 -11.685 17.748 1.00 88.50 201 ALA A CA 1
ATOM 1479 C C . ALA A 1 201 ? -6.952 -11.335 16.270 1.00 88.50 201 ALA A C 1
ATOM 1481 O O . ALA A 1 201 ? -6.327 -11.932 15.390 1.00 88.50 201 ALA A O 1
ATOM 1482 N N . LEU A 1 202 ? -7.775 -10.317 15.999 1.00 86.62 202 LEU A N 1
ATOM 1483 C CA . LEU A 1 202 ? -8.035 -9.829 14.647 1.00 86.62 202 LEU A CA 1
ATOM 1484 C C . LEU A 1 202 ? -6.752 -9.311 13.978 1.00 86.62 202 LEU A C 1
ATOM 1486 O O . LEU A 1 202 ? -6.393 -9.802 12.908 1.00 86.62 202 LEU A O 1
ATOM 1490 N N . ALA A 1 203 ? -6.012 -8.414 14.638 1.00 83.50 203 ALA A N 1
ATOM 1491 C CA . ALA A 1 203 ? -4.762 -7.850 14.118 1.00 83.50 203 ALA A CA 1
ATOM 1492 C C . ALA A 1 203 ? -3.689 -8.921 13.833 1.00 83.50 203 ALA A C 1
ATOM 1494 O O . ALA A 1 203 ? -2.884 -8.790 12.909 1.00 83.50 203 ALA A O 1
ATOM 1495 N N . THR A 1 204 ? -3.677 -10.004 14.615 1.00 81.31 204 THR A N 1
ATOM 1496 C CA . THR A 1 204 ? -2.775 -11.142 14.386 1.00 81.31 204 THR A CA 1
ATOM 1497 C C . THR A 1 204 ? -3.235 -11.991 13.197 1.00 81.31 204 THR A C 1
ATOM 1499 O O . THR A 1 204 ? -2.401 -12.474 12.431 1.00 81.31 204 THR A O 1
ATOM 1502 N N . SER A 1 205 ? -4.550 -12.136 13.003 1.00 82.69 205 SER A N 1
ATOM 1503 C CA . SER A 1 205 ? -5.136 -12.921 11.910 1.00 82.69 205 SER A CA 1
ATOM 1504 C C . SER A 1 205 ? -5.011 -12.264 10.527 1.00 82.69 205 SER A C 1
ATOM 1506 O O . SER A 1 205 ? -4.845 -12.973 9.535 1.00 82.69 205 SER A O 1
ATOM 1508 N N . GLU A 1 206 ? -5.011 -10.926 10.443 1.00 74.06 206 GLU A N 1
ATOM 1509 C CA . GLU A 1 206 ? -4.877 -10.188 9.173 1.00 74.06 206 GLU A CA 1
ATOM 1510 C C . GLU A 1 206 ? -3.536 -10.427 8.463 1.00 74.06 206 GLU A C 1
ATOM 1512 O O . GLU A 1 206 ? -3.434 -10.260 7.249 1.00 74.06 206 GLU A O 1
ATOM 1517 N N . ARG A 1 207 ? -2.510 -10.898 9.185 1.00 70.44 207 ARG A N 1
ATOM 1518 C CA . ARG A 1 207 ? -1.229 -11.315 8.586 1.00 70.44 207 ARG A CA 1
ATOM 1519 C C . ARG A 1 207 ? -1.355 -12.565 7.706 1.00 70.44 207 ARG A C 1
ATOM 1521 O O . ARG A 1 207 ? -0.413 -12.901 6.989 1.00 70.44 207 ARG A O 1
ATOM 1528 N N . GLY A 1 208 ? -2.515 -13.222 7.725 1.00 69.81 208 GLY A N 1
ATOM 1529 C CA . GLY A 1 208 ? -2.784 -14.462 7.016 1.00 69.81 208 GLY A CA 1
ATOM 1530 C C . GLY A 1 208 ? -2.224 -15.686 7.751 1.00 69.81 208 GLY A C 1
ATOM 1531 O O . GLY A 1 208 ? -1.382 -15.561 8.642 1.00 69.81 208 GLY A O 1
ATOM 1532 N N . PRO A 1 209 ? -2.695 -16.895 7.402 1.00 75.88 209 PRO A N 1
ATOM 1533 C CA . PRO A 1 209 ? -2.225 -18.120 8.033 1.00 75.88 209 PRO A CA 1
ATOM 1534 C C . PRO A 1 209 ? -0.737 -18.339 7.736 1.00 75.88 209 PRO A C 1
ATOM 1536 O O . PRO A 1 209 ? -0.329 -18.368 6.573 1.00 75.88 209 PRO A O 1
ATOM 1539 N N . SER A 1 210 ? 0.059 -18.534 8.791 1.00 73.69 210 SER A N 1
ATOM 1540 C CA . SER A 1 210 ? 1.485 -18.877 8.700 1.00 73.69 210 SER A CA 1
ATOM 1541 C C . SER A 1 210 ? 1.716 -20.274 8.116 1.00 73.69 210 SER A C 1
ATOM 1543 O O . SER A 1 210 ? 2.766 -20.538 7.535 1.00 73.69 210 SER A O 1
ATOM 1545 N N . HIS A 1 211 ? 0.722 -21.157 8.236 1.00 78.75 211 HIS A N 1
ATOM 1546 C CA . HIS A 1 211 ? 0.735 -22.513 7.709 1.00 78.75 211 HIS A CA 1
ATOM 1547 C C . HIS A 1 211 ? -0.647 -22.893 7.170 1.00 78.75 211 HIS A C 1
ATOM 1549 O O . HIS A 1 211 ? -1.670 -22.490 7.724 1.00 78.75 211 HIS A O 1
ATOM 1555 N N . ARG A 1 212 ? -0.683 -23.664 6.080 1.00 85.00 212 ARG A N 1
ATOM 1556 C CA . ARG A 1 212 ? -1.919 -24.195 5.497 1.00 85.00 212 ARG A CA 1
ATOM 1557 C C . ARG A 1 212 ? -1.832 -25.713 5.469 1.00 85.00 212 ARG A C 1
ATOM 1559 O O . ARG A 1 212 ? -0.945 -26.253 4.817 1.00 85.00 212 ARG A O 1
ATOM 1566 N N . GLU A 1 213 ? -2.780 -26.360 6.128 1.00 88.75 213 GLU A N 1
ATOM 1567 C CA . GLU A 1 213 ? -2.923 -27.813 6.185 1.00 88.75 213 GLU A CA 1
ATOM 1568 C C . GLU A 1 213 ? -4.363 -28.200 5.813 1.00 88.75 213 GLU A C 1
ATOM 1570 O O . GLU A 1 213 ? -5.291 -27.401 5.970 1.00 88.75 213 GLU A O 1
ATOM 1575 N N . LEU A 1 214 ? -4.552 -29.408 5.278 1.00 88.50 214 LEU A N 1
ATOM 1576 C CA . LEU A 1 214 ? -5.880 -29.971 5.043 1.00 88.50 214 LEU A CA 1
ATOM 1577 C C . LEU A 1 214 ? -6.473 -30.419 6.383 1.00 88.50 214 LEU A C 1
ATOM 1579 O O . LEU A 1 214 ? -5.991 -31.377 6.979 1.00 88.50 214 LEU A O 1
ATOM 1583 N N . LEU A 1 215 ? -7.528 -29.742 6.836 1.00 90.06 215 LEU A N 1
ATOM 1584 C CA . LEU A 1 215 ? -8.261 -30.103 8.050 1.00 90.06 215 LEU A CA 1
ATOM 1585 C C . LEU A 1 215 ? -9.655 -30.647 7.735 1.00 90.06 215 LEU A C 1
ATOM 1587 O O . LEU A 1 215 ? -10.354 -30.138 6.857 1.00 90.06 215 LEU A O 1
ATOM 1591 N N . ASP A 1 216 ? -10.081 -31.634 8.527 1.00 92.75 216 ASP A N 1
ATOM 1592 C CA . ASP A 1 216 ? -11.476 -32.064 8.579 1.00 92.75 216 ASP A CA 1
ATOM 1593 C C . ASP A 1 216 ? -12.325 -31.029 9.331 1.00 92.75 216 ASP A C 1
ATOM 1595 O O . ASP A 1 216 ? -12.301 -30.922 10.561 1.00 92.75 216 ASP A O 1
ATOM 1599 N N . LEU A 1 217 ? -13.104 -30.264 8.570 1.00 91.88 217 LEU A N 1
ATOM 1600 C CA . LEU A 1 217 ? -14.010 -29.252 9.105 1.00 91.88 217 LEU A CA 1
ATOM 1601 C C . LEU A 1 217 ? -15.106 -29.859 9.990 1.00 91.88 217 LEU A C 1
ATOM 1603 O O . LEU A 1 217 ? -15.546 -29.195 10.930 1.00 91.88 217 LEU A O 1
ATOM 1607 N N . ALA A 1 218 ? -15.540 -31.097 9.724 1.00 93.31 218 ALA A N 1
ATOM 1608 C CA . ALA A 1 218 ? -16.577 -31.751 10.517 1.00 93.31 218 ALA A CA 1
ATOM 1609 C C . ALA A 1 218 ? -16.056 -32.092 11.919 1.00 93.31 218 ALA A C 1
ATOM 1611 O O . ALA A 1 218 ? -16.723 -31.785 12.910 1.00 93.31 218 ALA A O 1
ATOM 1612 N N . GLY A 1 219 ? -14.839 -32.636 12.011 1.00 92.19 219 GLY A N 1
ATOM 1613 C CA . GLY A 1 219 ? -14.150 -32.879 13.277 1.00 92.19 219 GLY 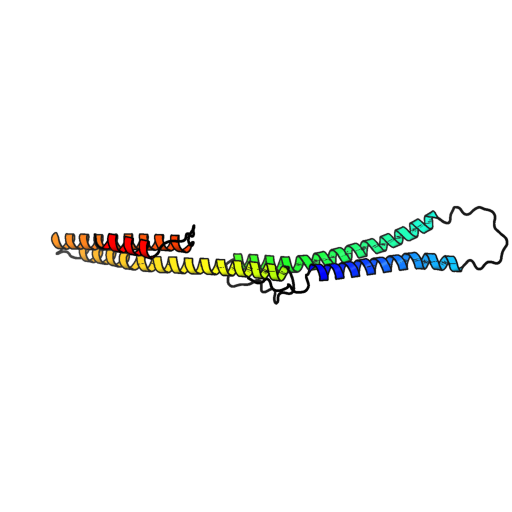A CA 1
ATOM 1614 C C . GLY A 1 219 ? -13.940 -31.603 14.097 1.00 92.19 219 GLY A C 1
ATOM 1615 O O . GLY A 1 219 ? -14.270 -31.571 15.284 1.00 92.19 219 GLY A O 1
ATOM 1616 N N . VAL A 1 220 ? -13.471 -30.520 13.466 1.00 92.00 220 VAL A N 1
ATOM 1617 C CA . VAL A 1 220 ? -13.269 -29.227 14.148 1.00 92.00 220 VAL A CA 1
ATOM 1618 C C . VAL A 1 220 ? -14.596 -28.647 14.649 1.00 92.00 220 VAL A C 1
ATOM 1620 O O . VAL A 1 220 ? -14.703 -28.267 15.817 1.00 92.00 220 VAL A O 1
ATOM 1623 N N . ALA A 1 221 ? -15.628 -28.611 13.801 1.00 93.50 221 ALA A N 1
ATOM 1624 C CA . ALA A 1 221 ? -16.946 -28.106 14.183 1.00 93.50 221 ALA A CA 1
ATOM 1625 C C . ALA A 1 221 ? -17.567 -28.938 15.318 1.00 93.50 221 ALA A C 1
ATOM 1627 O O . ALA A 1 221 ? -18.121 -28.378 16.267 1.00 93.50 221 ALA A O 1
ATOM 1628 N N . GLY A 1 222 ? -17.426 -30.265 15.258 1.00 94.62 222 GLY A N 1
ATOM 1629 C CA . GLY A 1 222 ? -17.878 -31.179 16.305 1.00 94.62 222 GLY A CA 1
ATOM 1630 C C . GLY A 1 222 ? -17.196 -30.921 17.649 1.00 94.62 222 GLY A C 1
ATOM 1631 O O . GLY A 1 222 ? -17.877 -30.837 18.672 1.00 94.62 222 GLY A O 1
ATOM 1632 N N . GLY A 1 223 ? -15.875 -30.717 17.648 1.00 91.38 223 GLY A N 1
ATOM 1633 C CA . GLY A 1 223 ? -15.109 -30.400 18.856 1.00 91.38 223 GLY A CA 1
ATOM 1634 C C . GLY A 1 223 ? -15.545 -29.090 19.518 1.00 91.38 223 GLY A C 1
ATOM 1635 O O . GLY A 1 223 ? -15.760 -29.047 20.730 1.00 91.38 223 GLY A O 1
ATOM 1636 N N . VAL A 1 224 ? -15.760 -28.034 18.727 1.00 92.56 224 VAL A N 1
ATOM 1637 C CA . VAL A 1 224 ? -16.227 -26.732 19.242 1.00 92.56 224 VAL A CA 1
ATOM 1638 C C . VAL A 1 224 ? -17.639 -26.830 19.827 1.00 92.56 224 VAL A C 1
ATOM 1640 O O . VAL A 1 224 ? -17.913 -26.268 20.889 1.00 92.56 224 VAL A O 1
ATOM 1643 N N . LEU A 1 225 ? -18.540 -27.565 19.169 1.00 93.69 225 LEU A N 1
ATOM 1644 C CA . LEU A 1 225 ? -19.907 -27.773 19.654 1.00 93.69 225 LEU A CA 1
ATOM 1645 C C . LEU A 1 225 ? -19.951 -28.587 20.952 1.00 93.69 225 LEU A C 1
ATOM 1647 O O . LEU A 1 225 ? -20.788 -28.309 21.809 1.00 93.69 225 LEU A O 1
ATOM 1651 N N . ALA A 1 226 ? -19.059 -29.566 21.113 1.00 90.38 226 ALA A N 1
ATOM 1652 C CA . ALA A 1 226 ? -18.943 -30.336 22.348 1.00 90.38 226 ALA A CA 1
ATOM 1653 C C . ALA A 1 226 ? -18.447 -29.464 23.514 1.00 90.38 226 ALA A C 1
ATOM 1655 O O . ALA A 1 226 ? -19.050 -29.481 24.583 1.00 90.38 226 ALA A O 1
ATOM 1656 N N . ALA A 1 227 ? -17.422 -28.636 23.286 1.00 86.31 227 ALA A N 1
ATOM 1657 C CA . ALA A 1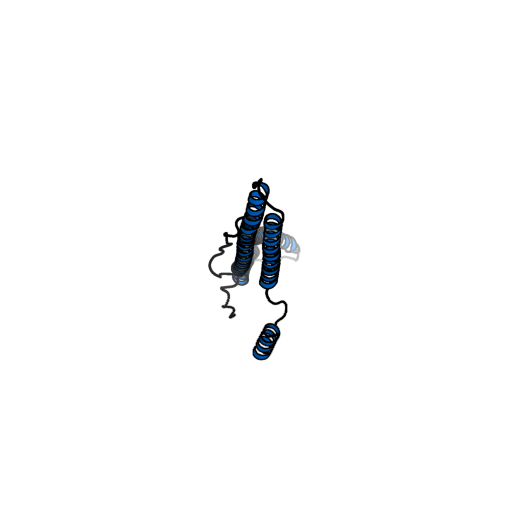 227 ? -16.868 -27.735 24.300 1.00 86.31 227 ALA A CA 1
ATOM 1658 C C . ALA A 1 227 ? -17.842 -26.630 24.754 1.00 86.31 227 ALA A C 1
ATOM 1660 O O . ALA A 1 227 ? -17.725 -26.134 25.865 1.00 86.31 227 ALA A O 1
ATOM 1661 N N . ARG A 1 228 ? -18.803 -26.233 23.907 1.00 81.81 228 ARG A N 1
ATOM 1662 C CA . ARG A 1 228 ? -19.860 -25.258 24.246 1.00 81.81 228 ARG A CA 1
ATOM 1663 C C . ARG A 1 228 ? -21.045 -25.858 25.009 1.00 81.81 228 ARG A C 1
ATOM 1665 O O . ARG A 1 228 ? -21.859 -25.093 25.518 1.00 81.81 228 ARG A O 1
ATOM 1672 N N . ARG A 1 229 ? -21.195 -27.187 25.007 1.00 78.50 229 ARG A N 1
ATOM 1673 C CA . ARG A 1 229 ? -22.278 -27.897 25.713 1.00 78.50 229 ARG A CA 1
ATOM 1674 C C . ARG A 1 229 ? -21.882 -28.379 27.110 1.00 78.50 229 ARG A C 1
ATOM 1676 O O . ARG A 1 229 ? -22.782 -28.743 27.861 1.00 78.50 229 ARG A O 1
ATOM 1683 N N . ALA A 1 230 ? -20.585 -28.438 27.407 1.00 55.75 230 ALA A N 1
ATOM 1684 C CA . ALA A 1 230 ? -20.039 -28.732 28.732 1.00 55.75 230 ALA A CA 1
ATOM 1685 C C . ALA A 1 230 ? -20.008 -27.465 29.596 1.00 55.75 230 ALA A C 1
ATOM 1687 O O . ALA A 1 230 ? -20.214 -27.607 30.820 1.00 55.75 230 ALA A O 1
#